Protein AF-A0A8T1A2W9-F1 (afdb_monomer)

Secondary structure (DSSP, 8-state):
-HHHHHHHHHTT---HHHHHHHHTTTTTSPPPPPBP-S-SS-----B-HHHHHHHHHHHHHTTS--TTT--HHHHHHHHSGGGTSEEEEETTTEEEEPPPBSS--BS-TTT--BPPBHHHHHHHHHHTTEEEEEE-S-GGGS-THHHHHTT-EEEE----TTSPPPHHHHHHHHHHHHH-SSEEEEESSSSSHHHHHHHHHHHHHHH---HHHHHHHHHHHSTT-S-TTHHHHTTT--TT-GGG--------------SS---PPPP----------

Nearest PDB structures (foldseek):
  1ohe-assembly1_A  TM=9.587E-01  e=4.482E-26  Homo sapiens
  1ohd-assembly1_A  TM=9.619E-01  e=1.409E-25  Homo sapiens
  5xw5-assembly2_B  TM=8.808E-01  e=8.021E-22  Saccharomyces cerevisiae S288C
  6g84-assembly1_B  TM=8.812E-01  e=7.068E-21  Saccharomyces cerevisiae S288C
  2c46-assembly5_D  TM=8.116E-01  e=6.482E-09  Homo sapiens

Foldseek 3Di:
DLVQLLCCVQVVVDQLVVSVCVVCVNVVRDFDDFDFFPDPDDGPDGFGSSLLNVLSNLCVVLVQDHPVPDDPVVLVQCCDQQNFNWWDLRQFAEIFTAQAAADWAQPDPVVSRIHHHLLSVLVNVVVSWAAEEEEAEDCPRYPCVSNVVSNHHYYYDYDDPPDEDDLVSLVVLLVCSLPDLTYYYYYYHGRAAHNLLSVLLNCLQASVRQLSSSQSSSCVRRNNHHDDCSSVVRNPADCPGSSNDPDNSDPPNPNPDDPDDDDDPPPPPPPPPPDDD

Mean predicted aligned error: 7.67 Å

Organism: NCBI:txid29920

Radius of gyration: 20.13 Å; Cα contacts (8 Å, |Δi|>4): 445; chains: 1; bounding box: 50×69×58 Å

Structure (mmCIF, N/CA/C/O backbone):
data_AF-A0A8T1A2W9-F1
#
_entry.id   AF-A0A8T1A2W9-F1
#
loop_
_atom_site.group_PDB
_atom_site.id
_atom_site.type_symbol
_atom_site.label_atom_id
_atom_site.label_alt_id
_atom_site.label_comp_id
_atom_site.label_asym_id
_atom_site.label_entity_id
_atom_site.label_seq_id
_atom_site.pdbx_PDB_ins_code
_atom_site.Cartn_x
_atom_site.Cartn_y
_atom_site.Cartn_z
_atom_site.occupancy
_atom_site.B_iso_or_equiv
_atom_site.auth_seq_id
_atom_site.auth_comp_id
_atom_site.auth_asym_id
_atom_site.auth_atom_id
_atom_site.pdbx_PDB_model_num
ATOM 1 N N . MET A 1 1 ? -1.141 -6.500 22.588 1.00 88.44 1 MET A N 1
ATOM 2 C CA . MET A 1 1 ? -2.340 -5.626 22.561 1.00 88.44 1 MET A CA 1
ATOM 3 C C . MET A 1 1 ? -2.909 -5.459 21.153 1.00 88.44 1 MET A C 1
ATOM 5 O O . MET A 1 1 ? -4.078 -5.762 20.972 1.00 88.44 1 MET A O 1
ATOM 9 N N . ALA A 1 2 ? -2.116 -5.061 20.148 1.00 91.19 2 ALA A N 1
ATOM 10 C CA . ALA A 1 2 ? -2.621 -4.825 18.785 1.00 91.19 2 ALA A CA 1
ATOM 11 C C . ALA A 1 2 ? -3.302 -6.019 18.112 1.00 91.19 2 ALA A C 1
ATOM 13 O O . ALA A 1 2 ? -4.457 -5.907 17.715 1.00 91.19 2 ALA A O 1
ATOM 14 N N . LEU A 1 3 ? -2.630 -7.170 18.063 1.00 94.81 3 LEU A N 1
ATOM 15 C CA . LEU A 1 3 ? -3.201 -8.382 17.469 1.00 94.81 3 LEU A CA 1
ATOM 16 C C . LEU A 1 3 ? -4.502 -8.812 18.160 1.00 94.81 3 LEU A C 1
ATOM 18 O O . LEU A 1 3 ? -5.446 -9.201 17.486 1.00 94.81 3 LEU A O 1
ATOM 22 N N . LEU A 1 4 ? -4.583 -8.675 19.488 1.00 95.62 4 LEU A N 1
ATOM 23 C CA . LEU A 1 4 ? -5.796 -8.996 20.242 1.00 95.62 4 LEU A CA 1
ATOM 24 C C . LEU A 1 4 ? -6.949 -8.037 19.907 1.00 95.62 4 LEU A C 1
ATOM 26 O O . LEU A 1 4 ? -8.071 -8.490 19.709 1.00 95.62 4 LEU A O 1
ATOM 30 N N . ALA A 1 5 ? -6.686 -6.730 19.799 1.00 95.75 5 ALA A N 1
ATOM 31 C CA . ALA A 1 5 ? -7.712 -5.760 19.411 1.00 95.75 5 ALA A CA 1
ATOM 32 C C . ALA A 1 5 ? -8.231 -6.043 17.994 1.00 95.75 5 ALA A C 1
ATOM 34 O O . ALA A 1 5 ? -9.439 -6.088 17.778 1.00 95.75 5 ALA A O 1
ATOM 35 N N . ILE A 1 6 ? -7.323 -6.307 17.048 1.00 96.19 6 ILE A N 1
ATOM 36 C CA . ILE A 1 6 ? -7.679 -6.676 15.674 1.00 96.19 6 ILE A CA 1
ATOM 37 C C . ILE A 1 6 ? -8.477 -7.983 15.659 1.00 96.19 6 ILE A C 1
ATOM 39 O O . ILE A 1 6 ? -9.506 -8.053 14.997 1.00 96.19 6 ILE A O 1
ATOM 43 N N . PHE A 1 7 ? -8.073 -8.995 16.428 1.00 97.00 7 PHE A N 1
ATOM 44 C CA . PHE A 1 7 ? -8.813 -10.252 16.543 1.00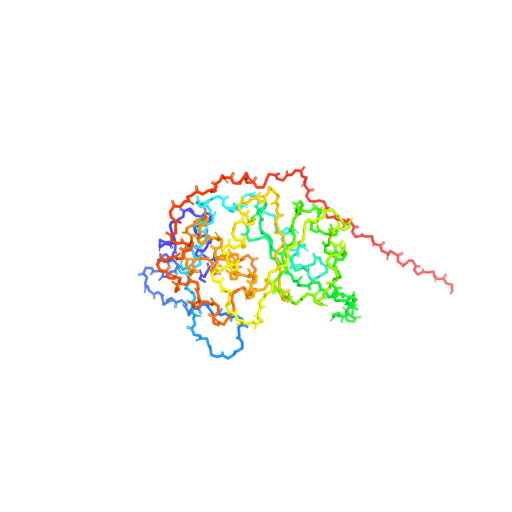 97.00 7 PHE A CA 1
ATOM 45 C C . PHE A 1 7 ? -10.249 -10.035 17.042 1.00 97.00 7 PHE A C 1
ATOM 47 O O . PHE A 1 7 ? -11.189 -10.583 16.469 1.00 97.00 7 PHE A O 1
ATOM 54 N N . LEU A 1 8 ? -10.447 -9.194 18.061 1.00 97.31 8 LEU A N 1
ATOM 55 C CA . LEU A 1 8 ? -11.781 -8.862 18.571 1.00 97.31 8 LEU A CA 1
ATOM 56 C C . LEU A 1 8 ? -12.648 -8.119 17.542 1.00 97.31 8 LEU A C 1
ATOM 58 O O . LEU A 1 8 ? -13.861 -8.315 17.522 1.00 97.31 8 LEU A O 1
ATOM 62 N N . VAL A 1 9 ? -12.045 -7.300 16.679 1.00 97.31 9 VAL A N 1
ATOM 63 C CA . VAL A 1 9 ? -12.748 -6.662 15.555 1.00 97.31 9 VAL A CA 1
ATOM 64 C C . VAL A 1 9 ? -13.116 -7.695 14.484 1.00 97.31 9 VAL A C 1
ATOM 66 O O . VAL A 1 9 ? -14.264 -7.758 14.058 1.00 97.31 9 VAL A O 1
ATOM 69 N N . VAL A 1 10 ? -12.157 -8.523 14.061 1.00 95.62 10 VAL A N 1
ATOM 70 C CA . VAL A 1 10 ? -12.306 -9.457 12.932 1.00 95.62 10 VAL A CA 1
ATOM 71 C C . VAL A 1 10 ? -13.202 -10.645 13.284 1.00 95.62 10 VAL A C 1
ATOM 73 O O . VAL A 1 10 ? -14.174 -10.918 12.584 1.00 95.62 10 VAL A O 1
ATOM 76 N N . ALA A 1 11 ? -12.859 -11.370 14.348 1.00 94.25 11 ALA A N 1
ATOM 77 C CA . ALA A 1 11 ? -13.539 -12.597 14.756 1.00 94.25 11 ALA A CA 1
ATOM 78 C C . ALA A 1 11 ? -14.660 -12.322 15.765 1.00 94.25 11 ALA A C 1
ATOM 80 O O . ALA A 1 11 ? -15.692 -12.986 15.739 1.00 94.25 11 ALA A O 1
ATOM 81 N N . GLY A 1 12 ? -14.465 -11.335 16.645 1.00 93.06 12 GLY A N 1
ATOM 82 C CA . GLY A 1 12 ? -15.457 -10.957 17.655 1.00 93.06 12 GLY A CA 1
ATOM 83 C C . GLY A 1 12 ? -16.559 -10.023 17.146 1.00 93.06 12 GLY A C 1
ATOM 84 O O . GLY A 1 12 ? -17.535 -9.815 17.862 1.00 93.06 12 GLY A O 1
ATOM 85 N N . GLY A 1 13 ? -16.410 -9.444 15.948 1.00 94.56 13 GLY A N 1
ATOM 86 C CA . GLY A 1 13 ? -17.384 -8.517 15.361 1.00 94.56 13 GLY A CA 1
ATOM 87 C C . GLY A 1 13 ? -17.587 -7.230 16.167 1.00 94.56 13 GLY A C 1
ATOM 88 O O . GLY A 1 13 ? -18.622 -6.578 16.034 1.00 94.56 13 GLY A O 1
ATOM 89 N N . LEU A 1 14 ? -16.640 -6.878 17.040 1.00 97.38 14 LEU A N 1
ATOM 90 C CA . LEU A 1 14 ? -16.747 -5.688 17.877 1.00 97.38 14 LEU A CA 1
ATOM 91 C C . LEU A 1 14 ? -16.409 -4.423 17.088 1.00 97.38 14 LEU A C 1
ATOM 93 O O . LEU A 1 14 ? -15.594 -4.440 16.163 1.00 97.38 14 LEU A O 1
ATOM 97 N N . THR A 1 15 ? -16.969 -3.294 17.527 1.00 97.75 15 THR A N 1
ATOM 98 C CA . THR A 1 15 ? -16.505 -1.987 17.058 1.00 97.75 15 THR A CA 1
ATOM 99 C C . THR A 1 15 ? -15.057 -1.744 17.509 1.00 97.75 15 THR A C 1
ATOM 101 O O . THR A 1 15 ? -14.652 -2.242 18.569 1.00 97.75 15 THR A O 1
ATOM 104 N N . PRO A 1 16 ? -14.260 -0.974 16.743 1.00 97.75 16 PRO A N 1
ATOM 105 C CA . PRO A 1 16 ? -12.870 -0.672 17.087 1.00 97.75 16 PRO A CA 1
ATOM 106 C C . PRO A 1 16 ? -12.702 -0.112 18.500 1.00 97.75 16 PRO A C 1
ATOM 108 O O . PRO A 1 16 ? -11.836 -0.563 19.245 1.00 97.75 16 PRO A O 1
ATOM 111 N N . GLU A 1 17 ? -13.557 0.832 18.889 1.00 97.00 17 GLU A N 1
ATOM 112 C CA . GLU A 1 17 ? -13.523 1.485 20.196 1.00 97.00 17 GLU A CA 1
ATOM 113 C C . GLU A 1 17 ? -13.739 0.470 21.319 1.00 97.00 17 GLU A C 1
ATOM 115 O O . GLU A 1 17 ? -12.961 0.422 22.269 1.00 97.00 17 GLU A O 1
ATOM 120 N N . LEU A 1 18 ? -14.744 -0.401 21.186 1.00 96.94 18 LEU A N 1
ATOM 121 C CA . LEU A 1 18 ? -15.043 -1.416 22.193 1.00 96.94 18 LEU A CA 1
ATOM 122 C C . LEU A 1 18 ? -13.935 -2.473 22.285 1.00 96.94 18 LEU A C 1
ATOM 124 O O . LEU A 1 18 ? -13.568 -2.886 23.386 1.00 96.94 18 LEU A O 1
ATOM 128 N N . ALA A 1 19 ? -13.385 -2.902 21.147 1.00 97.12 19 ALA A N 1
ATOM 129 C CA . ALA A 1 19 ? -12.268 -3.841 21.113 1.00 97.12 19 ALA A CA 1
ATOM 130 C C . ALA A 1 19 ? -11.037 -3.274 21.836 1.00 97.12 19 ALA A C 1
ATOM 132 O O . ALA A 1 19 ? -10.436 -3.964 22.661 1.00 97.12 19 ALA A O 1
ATOM 133 N N . VAL A 1 20 ? -10.689 -2.010 21.578 1.00 96.06 20 VAL A N 1
ATOM 134 C CA . VAL A 1 20 ? -9.562 -1.338 22.236 1.00 96.06 20 VAL A CA 1
ATOM 135 C C . VAL A 1 20 ? -9.821 -1.148 23.728 1.00 96.06 20 VAL A C 1
ATOM 137 O O . VAL A 1 20 ? -8.955 -1.502 24.524 1.00 96.06 20 VAL A O 1
ATOM 140 N N . THR A 1 21 ? -11.007 -0.681 24.126 1.00 95.62 21 THR A N 1
ATOM 141 C CA . THR A 1 21 ? -11.374 -0.520 25.544 1.00 95.62 21 THR A CA 1
ATOM 142 C C . THR A 1 21 ? -11.237 -1.831 26.320 1.00 95.62 21 THR A C 1
ATOM 144 O O . THR A 1 21 ? -10.633 -1.849 27.393 1.00 95.62 21 THR A O 1
ATOM 147 N N . ARG A 1 22 ? -11.687 -2.956 25.744 1.00 95.12 22 ARG A N 1
ATOM 148 C CA . ARG A 1 22 ? -11.525 -4.286 26.357 1.00 95.12 22 ARG A CA 1
ATOM 149 C C . ARG A 1 22 ? -10.063 -4.699 26.488 1.00 95.12 22 ARG A C 1
ATOM 151 O O . ARG A 1 22 ? -9.663 -5.208 27.531 1.00 95.12 22 ARG A O 1
ATOM 158 N N . VAL A 1 23 ? -9.251 -4.468 25.456 1.00 94.38 23 VAL A N 1
ATOM 159 C CA . VAL A 1 23 ? -7.810 -4.777 25.499 1.00 94.38 23 VAL A CA 1
ATOM 160 C C . VAL A 1 23 ? -7.081 -3.930 26.539 1.00 94.38 23 VAL A C 1
ATOM 162 O O . VAL A 1 23 ? -6.144 -4.418 27.166 1.00 94.38 23 VAL A O 1
ATOM 165 N N . LEU A 1 24 ? -7.522 -2.690 26.748 1.00 94.06 24 LEU A N 1
ATOM 166 C CA . LEU A 1 24 ? -6.981 -1.795 27.768 1.00 94.06 24 LEU A CA 1
ATOM 167 C C . LEU A 1 24 ? -7.608 -2.008 29.156 1.00 94.06 24 LEU A C 1
ATOM 169 O O . LEU A 1 24 ? -7.332 -1.231 30.070 1.00 94.06 24 LEU A O 1
ATOM 173 N N . ASN A 1 25 ? -8.411 -3.066 29.331 1.00 92.56 25 ASN A N 1
ATOM 174 C CA . ASN A 1 25 ? -9.068 -3.422 30.589 1.00 92.56 25 ASN A CA 1
ATOM 175 C C . ASN A 1 25 ? -9.831 -2.228 31.192 1.00 92.56 25 ASN A C 1
ATOM 177 O O . ASN A 1 25 ? -9.579 -1.828 32.330 1.00 92.56 25 ASN A O 1
ATOM 181 N N . ASP A 1 26 ? -10.688 -1.608 30.373 1.00 89.00 26 ASP A N 1
ATOM 182 C CA . ASP A 1 26 ? -11.488 -0.426 30.719 1.00 89.00 26 ASP A CA 1
ATOM 183 C C . ASP A 1 26 ? -10.639 0.751 31.243 1.00 89.00 26 ASP A C 1
ATOM 185 O O . ASP A 1 26 ? -11.026 1.473 32.159 1.00 89.00 26 ASP A O 1
ATOM 189 N N . GLY A 1 27 ? -9.444 0.930 30.668 1.00 84.31 27 GLY A N 1
ATOM 190 C CA . GLY A 1 27 ? -8.519 2.019 31.000 1.00 84.31 27 GLY A CA 1
ATOM 191 C C . GLY A 1 27 ? -7.553 1.718 32.148 1.00 84.31 27 GLY A C 1
ATOM 192 O O . GLY A 1 27 ? -6.752 2.578 32.506 1.00 84.31 27 GLY A O 1
ATOM 193 N N . LYS A 1 28 ? -7.575 0.502 32.712 1.00 90.56 28 LYS A N 1
ATOM 194 C CA . LYS A 1 28 ? -6.607 0.078 33.741 1.00 90.56 28 LYS A CA 1
ATOM 195 C C . LYS A 1 28 ? -5.205 -0.157 33.178 1.00 90.56 28 LYS A C 1
ATOM 197 O O . LYS A 1 28 ? -4.234 -0.103 33.926 1.00 90.56 28 LYS A O 1
ATOM 202 N N . LEU A 1 29 ? -5.094 -0.452 31.882 1.00 91.06 29 LEU A N 1
ATOM 203 C CA . LEU A 1 29 ? -3.819 -0.583 31.181 1.00 91.06 29 LEU A CA 1
ATOM 204 C C . LEU A 1 29 ? -3.555 0.666 30.341 1.00 91.06 29 LEU A C 1
ATOM 206 O O . LEU A 1 29 ? -4.442 1.162 29.647 1.00 91.06 29 LEU A O 1
ATOM 210 N N . LEU A 1 30 ? -2.309 1.138 30.364 1.00 87.50 30 LEU A N 1
ATOM 211 C CA . LEU A 1 30 ? -1.880 2.230 29.497 1.00 87.50 30 LEU A CA 1
ATOM 212 C C . LEU A 1 30 ? -1.876 1.774 28.029 1.00 87.50 30 LEU A C 1
ATOM 214 O O . LEU A 1 30 ? -1.469 0.641 27.742 1.00 87.50 30 LEU A O 1
ATOM 218 N N . PRO A 1 31 ? -2.299 2.637 27.086 1.00 85.31 31 PRO A N 1
ATOM 219 C CA . PRO A 1 31 ? -2.191 2.327 25.671 1.00 85.31 31 PRO A CA 1
ATOM 220 C C . PRO A 1 31 ? -0.719 2.133 25.280 1.00 85.31 31 PRO A C 1
ATOM 222 O O . PRO A 1 31 ? 0.158 2.819 25.814 1.00 85.31 31 PRO A O 1
ATOM 225 N N . PRO A 1 32 ? -0.423 1.211 24.345 1.00 88.62 32 PRO A N 1
ATOM 226 C CA . PRO A 1 32 ? 0.935 1.040 23.858 1.00 88.62 32 PRO A CA 1
ATOM 227 C C . PRO A 1 32 ? 1.407 2.317 23.158 1.00 88.62 32 PRO A C 1
ATOM 229 O O . PRO A 1 32 ? 0.601 3.089 22.631 1.00 88.62 32 PRO A O 1
ATOM 232 N N . PHE A 1 33 ? 2.725 2.502 23.107 1.00 88.75 33 PHE A N 1
ATOM 233 C CA . PHE A 1 33 ? 3.317 3.567 22.308 1.00 88.75 33 PHE A CA 1
ATOM 234 C C . PHE A 1 33 ? 2.881 3.443 20.838 1.00 88.75 33 PHE A C 1
ATOM 236 O O . PHE A 1 33 ? 2.674 2.336 20.333 1.00 88.75 33 PHE A O 1
ATOM 243 N N . GLY A 1 34 ? 2.718 4.582 20.162 1.00 91.88 34 GLY A N 1
ATOM 244 C CA . GLY A 1 34 ? 2.277 4.613 18.771 1.00 91.88 34 GLY A CA 1
ATOM 245 C C . GLY A 1 34 ? 3.264 3.921 17.827 1.00 91.88 34 GLY A C 1
ATOM 246 O O . GLY A 1 34 ? 4.471 3.878 18.071 1.00 91.88 34 GLY A O 1
ATOM 247 N N . PHE A 1 35 ? 2.759 3.386 16.719 1.00 96.44 35 PHE A N 1
ATOM 248 C CA . PHE A 1 35 ? 3.593 2.749 15.706 1.00 96.44 35 PHE A CA 1
ATOM 249 C C . PHE A 1 35 ? 4.253 3.815 14.828 1.00 96.44 35 PHE A C 1
ATOM 251 O O . PHE A 1 35 ? 3.569 4.647 14.223 1.00 96.44 35 PHE A O 1
ATOM 258 N N . ARG A 1 36 ? 5.587 3.768 14.757 1.00 96.38 36 ARG A N 1
ATOM 259 C CA . ARG A 1 36 ? 6.403 4.622 13.883 1.00 96.38 36 ARG A CA 1
ATOM 260 C C . ARG A 1 36 ? 6.451 4.096 12.448 1.00 96.38 36 ARG A C 1
ATOM 262 O O . ARG A 1 36 ? 6.008 2.984 12.164 1.00 96.38 36 ARG A O 1
ATOM 269 N N . ASP A 1 37 ? 7.002 4.898 11.549 1.00 96.56 37 ASP A N 1
ATOM 270 C CA . ASP A 1 37 ? 7.317 4.491 10.183 1.00 96.56 37 ASP A CA 1
ATOM 271 C C . ASP A 1 37 ? 8.723 3.873 10.054 1.00 96.56 37 ASP A C 1
ATOM 273 O O . ASP A 1 37 ? 9.470 3.772 11.032 1.00 96.56 37 ASP A O 1
ATOM 277 N N . ALA A 1 38 ? 9.075 3.468 8.829 1.00 95.88 38 ALA A N 1
ATOM 278 C CA . ALA A 1 38 ? 10.350 2.830 8.492 1.00 95.88 38 ALA A CA 1
ATOM 279 C C . ALA A 1 38 ? 11.490 3.820 8.164 1.00 95.88 38 ALA A C 1
ATOM 281 O O . ALA A 1 38 ? 12.554 3.392 7.722 1.00 95.88 38 ALA A O 1
ATOM 282 N N . SER A 1 39 ? 11.293 5.134 8.342 1.00 93.56 39 SER A N 1
ATOM 283 C CA . SER A 1 39 ? 12.354 6.119 8.110 1.00 93.56 39 SER A CA 1
ATOM 284 C C . SER A 1 39 ? 13.467 6.047 9.157 1.00 93.56 39 SER A C 1
ATOM 286 O O . SER A 1 39 ? 13.251 5.750 10.340 1.00 93.56 39 SER A O 1
ATOM 288 N N . CYS A 1 40 ? 14.677 6.385 8.710 1.00 89.56 40 CYS A N 1
ATOM 289 C CA . CYS A 1 40 ? 15.813 6.638 9.584 1.00 89.56 40 CYS A CA 1
ATOM 290 C C . CYS A 1 40 ? 15.641 7.985 10.302 1.00 89.56 40 CYS A C 1
ATOM 292 O O . CYS A 1 40 ? 15.270 8.983 9.685 1.00 89.56 40 CYS A O 1
ATOM 294 N N . GLY A 1 41 ? 15.979 8.033 11.592 1.00 90.69 41 GLY A N 1
ATOM 295 C CA . GLY A 1 41 ? 15.964 9.264 12.385 1.00 90.69 41 GLY A CA 1
ATOM 296 C C . GLY A 1 41 ? 14.725 9.434 13.268 1.00 90.69 41 GLY A C 1
ATOM 297 O O . GLY A 1 41 ? 14.150 8.456 13.764 1.00 90.69 41 GLY A O 1
ATOM 298 N N . VAL A 1 42 ? 14.371 10.697 13.527 1.00 91.88 42 VAL A N 1
ATOM 299 C CA . VAL A 1 42 ? 13.305 11.082 14.463 1.00 91.88 42 VAL A CA 1
ATOM 300 C C . VAL A 1 42 ? 11.937 10.802 13.853 1.00 91.88 42 VAL A C 1
ATOM 302 O O . VAL A 1 42 ? 11.608 11.291 12.776 1.00 91.88 42 VAL A O 1
ATOM 305 N N . CYS A 1 43 ? 11.116 10.051 14.584 1.00 94.12 43 CYS A N 1
ATOM 306 C CA . CYS A 1 43 ? 9.734 9.814 14.204 1.00 94.12 43 CYS A CA 1
ATOM 307 C C . CYS A 1 43 ? 8.877 11.042 14.532 1.00 94.12 43 CYS A C 1
ATOM 309 O O . CYS A 1 43 ? 8.798 11.452 15.689 1.00 94.12 43 CYS A O 1
ATOM 311 N N . THR A 1 44 ? 8.222 11.609 13.520 1.00 94.38 44 THR A N 1
ATOM 312 C CA . THR A 1 44 ? 7.372 12.808 13.651 1.00 94.38 44 THR A CA 1
ATOM 313 C C . THR A 1 44 ? 5.881 12.518 13.480 1.00 94.38 44 THR A C 1
ATOM 315 O O . THR A 1 44 ? 5.068 13.433 13.569 1.00 94.38 44 THR A O 1
ATOM 318 N N . PHE A 1 45 ? 5.505 11.263 13.227 1.00 95.44 45 PHE A N 1
ATOM 319 C CA . PHE A 1 45 ? 4.121 10.845 13.019 1.00 95.44 45 PHE A CA 1
ATOM 320 C C . PHE A 1 45 ? 3.906 9.441 13.581 1.00 95.44 45 PHE A C 1
ATOM 322 O O . PHE A 1 45 ? 4.702 8.542 13.322 1.00 95.44 45 PHE A O 1
ATOM 329 N N . PHE A 1 46 ? 2.816 9.238 14.316 1.00 96.00 46 PHE A N 1
ATOM 330 C CA . PHE A 1 46 ? 2.480 7.947 14.906 1.00 96.00 46 PHE A CA 1
ATOM 331 C C . PHE A 1 46 ? 1.052 7.560 14.545 1.00 96.00 46 PHE A C 1
ATOM 333 O O . PHE A 1 46 ? 0.156 8.400 14.577 1.00 96.00 46 PHE A O 1
ATOM 340 N N . ILE A 1 47 ? 0.839 6.275 14.260 1.00 96.62 47 ILE A N 1
ATOM 341 C CA . ILE A 1 47 ? -0.504 5.682 14.241 1.00 96.62 47 ILE A CA 1
ATOM 342 C C . ILE A 1 47 ? -0.733 4.918 15.543 1.00 96.62 47 ILE A C 1
ATOM 344 O O . ILE A 1 47 ? 0.186 4.318 16.105 1.00 96.62 47 ILE A O 1
ATOM 348 N N . THR A 1 48 ? -1.955 4.949 16.050 1.00 96.75 48 THR A N 1
ATOM 349 C CA . THR A 1 48 ? -2.315 4.333 17.327 1.00 96.75 48 THR A CA 1
ATOM 350 C C . THR A 1 48 ? -2.879 2.926 17.144 1.00 96.75 48 THR A C 1
ATOM 352 O O . THR A 1 48 ? -3.234 2.493 16.048 1.00 96.75 48 THR A O 1
ATOM 355 N N . LEU A 1 49 ? -3.032 2.214 18.262 1.00 96.19 49 LEU A N 1
ATOM 356 C CA . LEU A 1 49 ? -3.800 0.972 18.323 1.00 96.19 49 LEU A CA 1
ATOM 357 C C . LEU A 1 49 ? -5.223 1.134 17.753 1.00 96.19 49 LEU A C 1
ATOM 359 O O . LEU A 1 49 ? -5.713 0.246 17.053 1.00 96.19 49 LEU A O 1
ATOM 363 N N . LEU A 1 50 ? -5.873 2.264 18.046 1.00 97.06 50 LEU A N 1
ATOM 364 C CA . LEU A 1 50 ? -7.226 2.548 17.580 1.00 97.06 50 LEU A CA 1
ATOM 365 C C . LEU A 1 50 ? -7.266 2.785 16.068 1.00 97.06 50 LEU A C 1
ATOM 367 O O . LEU A 1 50 ? -8.178 2.286 15.416 1.00 97.06 50 LEU A O 1
ATOM 371 N N . ASP A 1 51 ? -6.264 3.463 15.500 1.00 97.75 51 ASP A N 1
ATOM 372 C CA . ASP A 1 51 ? -6.155 3.648 14.046 1.00 97.75 51 ASP A CA 1
ATOM 373 C C . ASP A 1 51 ? -6.041 2.300 13.322 1.00 97.75 51 ASP A C 1
ATOM 375 O O . ASP A 1 51 ? -6.744 2.067 12.340 1.00 97.75 51 ASP A O 1
ATOM 379 N N . CYS A 1 52 ? -5.233 1.370 13.845 1.00 98.06 52 CYS A N 1
ATOM 380 C CA . CYS A 1 52 ? -5.126 0.015 13.298 1.00 98.06 52 CYS A CA 1
ATOM 381 C C . CYS A 1 52 ? -6.456 -0.751 13.372 1.00 98.06 52 CYS A C 1
ATOM 383 O O . CYS A 1 52 ? -6.867 -1.377 12.394 1.00 98.06 52 CYS A O 1
ATOM 385 N N . ALA A 1 53 ? -7.155 -0.691 14.511 1.00 98.06 53 ALA A N 1
ATOM 386 C CA . ALA A 1 53 ? -8.451 -1.351 14.676 1.00 98.06 53 ALA A CA 1
ATOM 387 C C . ALA A 1 53 ? -9.519 -0.763 13.733 1.00 98.06 53 ALA A C 1
ATOM 389 O O . ALA A 1 53 ? -10.272 -1.510 13.102 1.00 98.06 53 ALA A O 1
ATOM 390 N N . ARG A 1 54 ? -9.553 0.568 13.587 1.00 98.12 54 ARG A N 1
ATOM 391 C CA . ARG A 1 54 ? -10.452 1.272 12.662 1.00 98.12 54 ARG A CA 1
ATOM 392 C C . ARG A 1 54 ? -10.155 0.943 11.208 1.00 98.12 54 ARG A C 1
ATOM 394 O O . ARG A 1 54 ? -11.094 0.668 10.469 1.00 98.12 54 ARG A O 1
ATOM 401 N N . ALA A 1 55 ? -8.884 0.883 10.820 1.00 98.19 55 ALA A N 1
ATOM 402 C CA . ALA A 1 55 ? -8.467 0.507 9.474 1.00 98.19 55 ALA A CA 1
ATOM 403 C C . ALA A 1 55 ? -8.981 -0.886 9.077 1.00 98.19 55 ALA A C 1
ATOM 405 O O . ALA A 1 55 ? -9.596 -1.039 8.022 1.00 98.19 55 ALA A O 1
ATOM 406 N N . VAL A 1 56 ? -8.804 -1.891 9.944 1.00 97.81 56 VAL A N 1
ATOM 407 C CA . VAL A 1 56 ? -9.293 -3.258 9.686 1.00 97.81 56 VAL A CA 1
ATOM 408 C C . VAL A 1 56 ? -10.819 -3.299 9.639 1.00 97.81 56 VAL A C 1
ATOM 410 O O . VAL A 1 56 ? -11.397 -3.860 8.709 1.00 97.81 56 VAL A O 1
ATOM 413 N N . HIS A 1 57 ? -11.491 -2.657 10.596 1.00 97.81 57 HIS A N 1
ATOM 414 C CA . HIS A 1 57 ? -12.950 -2.567 10.592 1.00 97.81 57 HIS A CA 1
ATOM 415 C C . HIS A 1 57 ? -13.474 -1.875 9.323 1.00 97.81 57 HIS A C 1
ATOM 417 O O . HIS A 1 57 ? -14.460 -2.313 8.725 1.00 97.81 57 HIS A O 1
ATOM 423 N N . LYS A 1 58 ? -12.801 -0.816 8.860 1.00 96.81 58 LYS A N 1
ATOM 424 C CA . LYS A 1 58 ? -13.133 -0.117 7.618 1.00 96.81 58 LYS A CA 1
ATOM 425 C C . LYS A 1 58 ? -12.923 -1.010 6.402 1.00 96.81 58 LYS A C 1
ATOM 427 O O . LYS A 1 58 ? -13.809 -1.055 5.554 1.00 96.81 58 LYS A O 1
ATOM 432 N N . ALA A 1 59 ? -11.835 -1.773 6.335 1.00 96.69 59 ALA A N 1
ATOM 433 C CA . ALA A 1 59 ? -11.586 -2.715 5.244 1.00 96.69 59 ALA A CA 1
ATOM 434 C C . ALA A 1 59 ? -12.660 -3.815 5.153 1.00 96.69 59 ALA A C 1
ATOM 436 O O . ALA A 1 59 ? -13.113 -4.136 4.054 1.00 96.69 59 ALA A O 1
ATOM 437 N N . ILE A 1 60 ? -13.129 -4.328 6.296 1.00 95.56 60 ILE A N 1
ATOM 438 C CA . ILE A 1 60 ? -14.225 -5.310 6.357 1.00 95.56 60 ILE A CA 1
ATOM 439 C C . ILE A 1 60 ? -15.552 -4.672 5.928 1.00 95.56 60 ILE A C 1
ATOM 441 O O . ILE A 1 60 ? -16.222 -5.160 5.021 1.00 95.56 60 ILE A O 1
ATOM 445 N N . THR A 1 61 ? -15.930 -3.548 6.544 1.00 95.00 61 THR A N 1
ATOM 446 C CA . THR A 1 61 ? -17.226 -2.888 6.286 1.00 95.00 61 THR A CA 1
ATOM 447 C C . THR A 1 61 ? -17.343 -2.315 4.873 1.00 95.00 61 THR A C 1
ATOM 449 O O . THR A 1 61 ? -18.438 -2.278 4.316 1.00 95.00 61 THR A O 1
ATOM 452 N N . SER A 1 62 ? -16.226 -1.923 4.257 1.00 92.56 62 SER A N 1
ATOM 453 C CA . SER A 1 62 ? -16.162 -1.510 2.847 1.00 92.56 62 SER A CA 1
ATOM 454 C C . SER A 1 62 ? -16.005 -2.677 1.863 1.00 92.56 62 SER A C 1
ATOM 456 O O . SER A 1 62 ? -15.961 -2.448 0.656 1.00 92.56 62 SER A O 1
ATOM 458 N N . SER A 1 63 ? -15.968 -3.924 2.355 1.00 91.62 63 SER A N 1
ATOM 459 C CA . SER A 1 63 ? -15.800 -5.146 1.552 1.00 91.62 63 SER A CA 1
ATOM 460 C C . SER A 1 63 ? -14.496 -5.203 0.739 1.00 91.62 63 SER A C 1
ATOM 462 O O . SER A 1 63 ? -14.435 -5.897 -0.273 1.00 91.62 63 SER A O 1
ATOM 464 N N . ILE A 1 64 ? -13.448 -4.497 1.180 1.00 92.06 64 ILE A N 1
ATOM 465 C CA . ILE A 1 64 ? -12.095 -4.608 0.611 1.00 92.06 64 ILE A CA 1
ATOM 466 C C . ILE A 1 64 ? -11.467 -5.946 1.009 1.00 92.06 64 ILE A C 1
ATOM 468 O O . ILE A 1 64 ? -10.759 -6.561 0.215 1.00 92.06 64 ILE A O 1
ATOM 472 N N . TRP A 1 65 ? -11.713 -6.395 2.242 1.00 94.19 65 TRP A N 1
ATOM 473 C CA . TRP A 1 65 ? -11.075 -7.579 2.806 1.00 94.19 65 TRP A CA 1
ATOM 474 C C . TRP A 1 65 ? -12.047 -8.430 3.625 1.00 94.19 65 TRP A C 1
ATOM 476 O O . TRP A 1 65 ? -12.947 -7.917 4.288 1.00 94.19 65 TRP A O 1
ATOM 486 N N . SER A 1 66 ? -11.834 -9.744 3.594 1.00 91.56 66 SER A N 1
ATOM 487 C CA . SER A 1 66 ? -12.567 -10.737 4.376 1.00 91.56 66 SER A CA 1
ATOM 488 C C . SER A 1 66 ? -11.611 -11.849 4.794 1.00 91.56 66 SER A C 1
ATOM 490 O O . SER A 1 66 ? -10.889 -12.405 3.961 1.00 91.56 66 SER A O 1
ATOM 492 N N . TYR A 1 67 ? -11.641 -12.203 6.081 1.00 90.62 67 TYR A N 1
ATOM 493 C CA . TYR A 1 67 ? -10.813 -13.285 6.613 1.00 90.62 67 TYR A CA 1
ATOM 494 C C . TYR A 1 67 ? -11.213 -14.657 6.057 1.00 90.62 67 TYR A C 1
ATOM 496 O O . TYR A 1 67 ? -10.376 -15.548 5.987 1.00 90.62 67 TYR A O 1
ATOM 504 N N . GLN A 1 68 ? -12.468 -14.838 5.630 1.00 91.12 68 GLN A N 1
ATOM 505 C CA . GLN A 1 68 ? -12.945 -16.100 5.055 1.00 91.12 68 GLN A CA 1
ATOM 506 C C . GLN A 1 68 ? -12.357 -16.373 3.668 1.00 91.12 68 GLN A C 1
ATOM 508 O O . GLN A 1 68 ? -12.218 -17.527 3.272 1.00 91.12 68 GLN A O 1
ATOM 513 N N . THR A 1 69 ? -12.038 -15.318 2.916 1.00 90.00 69 THR A N 1
ATOM 514 C CA . THR A 1 69 ? -11.464 -15.426 1.568 1.00 90.00 69 THR A CA 1
ATOM 515 C C . THR A 1 69 ? -9.946 -15.267 1.542 1.00 90.00 69 THR A C 1
ATOM 517 O O . THR A 1 69 ? -9.339 -15.454 0.490 1.00 90.00 69 THR A O 1
ATOM 520 N N . PHE A 1 70 ? -9.335 -14.894 2.667 1.00 93.00 70 PHE A N 1
ATOM 521 C CA . PHE A 1 70 ? -7.898 -14.667 2.769 1.00 93.00 70 PHE A CA 1
ATOM 522 C C . PHE A 1 70 ? -7.124 -15.993 2.697 1.00 93.00 70 PHE A C 1
ATOM 524 O O . PHE A 1 70 ? -7.457 -16.945 3.400 1.00 93.00 70 PHE A O 1
ATOM 531 N N . SER A 1 71 ? -6.094 -16.061 1.849 1.00 93.94 71 SER A N 1
ATOM 532 C CA . SER A 1 71 ? -5.201 -17.222 1.733 1.00 93.94 71 SER A CA 1
ATOM 533 C C . SER A 1 71 ? -3.834 -16.843 2.275 1.00 93.94 71 SER A C 1
ATOM 535 O O . SER A 1 71 ? -3.146 -16.005 1.695 1.00 93.94 71 SER A O 1
ATOM 537 N N . VAL A 1 72 ? -3.455 -17.475 3.384 1.00 95.25 72 VAL A N 1
ATOM 538 C CA . VAL A 1 72 ? -2.131 -17.296 3.993 1.00 95.25 72 VAL A CA 1
ATOM 539 C C . VAL A 1 72 ? -1.049 -17.785 3.032 1.00 95.25 72 VAL A C 1
ATOM 541 O O . VAL A 1 72 ? -0.035 -17.129 2.863 1.00 95.25 72 VAL A O 1
ATOM 544 N N . GLU A 1 73 ? -1.312 -18.874 2.308 1.00 95.31 73 GLU A N 1
ATOM 545 C CA . GLU A 1 73 ? -0.359 -19.459 1.365 1.00 95.31 73 GLU A CA 1
ATOM 546 C C . GLU A 1 73 ? -0.070 -18.539 0.174 1.00 95.31 73 GLU A C 1
ATOM 548 O O . GLU A 1 73 ? 1.067 -18.463 -0.279 1.00 95.31 73 GLU A O 1
ATOM 553 N N . GLU A 1 74 ? -1.089 -17.849 -0.352 1.00 93.62 74 GLU A N 1
ATOM 554 C CA . GLU A 1 74 ? -0.899 -16.859 -1.419 1.00 93.62 74 GLU A CA 1
ATOM 555 C C . GLU A 1 74 ? -0.142 -15.636 -0.900 1.00 93.62 74 GLU A C 1
ATOM 557 O O . GLU A 1 74 ? 0.752 -15.148 -1.587 1.00 93.62 74 GLU A O 1
ATOM 562 N N . TYR A 1 75 ? -0.479 -15.168 0.308 1.00 95.62 75 TYR A N 1
ATOM 563 C CA . TYR A 1 75 ? 0.216 -14.055 0.946 1.00 95.62 75 TYR A CA 1
ATOM 564 C C . TYR A 1 75 ? 1.704 -14.375 1.135 1.00 95.62 75 TYR A C 1
ATOM 566 O O . TYR A 1 75 ? 2.533 -13.665 0.580 1.00 95.62 75 TYR A O 1
ATOM 574 N N . ASP A 1 76 ? 2.039 -15.477 1.812 1.00 95.25 76 ASP A N 1
ATOM 575 C CA . ASP A 1 76 ? 3.428 -15.871 2.084 1.00 95.25 76 ASP A CA 1
ATOM 576 C C . ASP A 1 76 ? 4.206 -16.156 0.793 1.00 95.25 76 ASP A C 1
ATOM 578 O O . ASP A 1 76 ? 5.397 -15.858 0.690 1.00 95.25 76 ASP A O 1
ATOM 582 N N . HIS A 1 77 ? 3.539 -16.731 -0.217 1.00 93.69 77 HIS A N 1
ATOM 583 C CA . HIS A 1 77 ? 4.169 -16.965 -1.507 1.00 93.69 77 HIS A CA 1
ATOM 584 C C . HIS A 1 77 ? 4.550 -15.649 -2.178 1.00 93.69 77 HIS A C 1
ATOM 586 O O . HIS A 1 77 ? 5.703 -15.509 -2.562 1.00 93.69 77 HIS A O 1
ATOM 592 N N . LEU A 1 78 ? 3.614 -14.708 -2.319 1.00 94.44 78 LEU A N 1
ATOM 593 C CA . LEU A 1 78 ? 3.842 -13.443 -3.023 1.00 94.44 78 LEU A CA 1
ATOM 594 C C . LEU A 1 78 ? 4.745 -12.473 -2.244 1.00 94.44 78 LEU A C 1
ATOM 596 O O . LEU A 1 78 ? 5.482 -11.715 -2.870 1.00 94.44 78 LEU A O 1
ATOM 600 N N . ASP A 1 79 ? 4.717 -12.515 -0.910 1.00 94.00 79 ASP A N 1
ATOM 601 C CA . ASP A 1 79 ? 5.534 -11.671 -0.025 1.00 94.00 79 ASP A CA 1
ATOM 602 C C . ASP A 1 79 ? 7.033 -12.000 -0.114 1.00 94.00 79 ASP A C 1
ATOM 604 O O . ASP A 1 79 ? 7.884 -11.155 0.160 1.00 94.00 79 ASP A O 1
ATOM 608 N N . SER A 1 80 ? 7.393 -13.213 -0.544 1.00 90.88 80 SER A N 1
ATOM 609 C CA . SER A 1 80 ? 8.798 -13.598 -0.647 1.00 90.88 80 SER A CA 1
ATOM 610 C C . SER A 1 80 ? 9.539 -12.801 -1.731 1.00 90.88 80 SER A C 1
ATOM 612 O O . SER A 1 80 ? 9.019 -12.523 -2.817 1.00 90.88 80 SER A O 1
ATOM 614 N N . LEU A 1 81 ? 10.811 -12.486 -1.468 1.00 86.81 81 LEU A N 1
ATOM 615 C CA . LEU A 1 81 ? 11.674 -11.760 -2.411 1.00 86.81 81 LEU A CA 1
ATOM 616 C C . LEU A 1 81 ? 11.806 -12.482 -3.761 1.00 86.81 81 LEU A C 1
ATOM 618 O O . LEU A 1 81 ? 11.839 -11.841 -4.811 1.00 86.81 81 LEU A O 1
ATOM 622 N N . GLU A 1 82 ? 11.848 -13.815 -3.739 1.00 86.25 82 GLU A N 1
ATOM 623 C CA . GLU A 1 82 ? 11.968 -14.653 -4.939 1.00 86.25 82 GLU A CA 1
ATOM 624 C C . GLU A 1 82 ? 10.720 -14.597 -5.825 1.00 86.25 82 GLU A C 1
ATOM 626 O O . GLU A 1 82 ? 10.817 -14.739 -7.045 1.00 86.25 82 GLU A O 1
ATOM 631 N N . ASN A 1 83 ? 9.559 -14.347 -5.218 1.00 88.19 83 ASN A N 1
ATOM 632 C CA . ASN A 1 83 ? 8.268 -14.252 -5.897 1.00 88.19 83 ASN A CA 1
ATOM 633 C C . ASN A 1 83 ? 7.800 -12.798 -6.062 1.00 88.19 83 ASN A C 1
ATOM 635 O O . ASN A 1 83 ? 6.663 -12.544 -6.463 1.00 88.19 83 ASN A O 1
ATOM 639 N N . GLY A 1 84 ? 8.703 -11.846 -5.824 1.00 87.44 84 GLY A N 1
ATOM 640 C CA . GLY A 1 84 ? 8.548 -10.454 -6.216 1.00 87.44 84 GLY A CA 1
ATOM 641 C C . GLY A 1 84 ? 8.167 -9.490 -5.107 1.00 87.44 84 GLY A C 1
ATOM 642 O O . GLY A 1 84 ? 7.961 -8.317 -5.421 1.00 87.44 84 GLY A O 1
ATOM 643 N N . ASP A 1 85 ? 8.100 -9.929 -3.847 1.00 95.12 85 ASP A N 1
ATOM 644 C CA . ASP A 1 85 ? 7.829 -9.030 -2.721 1.00 95.12 85 ASP A CA 1
ATOM 645 C C . ASP A 1 85 ? 6.567 -8.184 -2.996 1.00 95.12 85 ASP A C 1
ATOM 647 O O . ASP A 1 85 ? 6.593 -6.953 -3.110 1.00 95.12 85 ASP A O 1
ATOM 651 N N . ILE A 1 86 ? 5.471 -8.906 -3.251 1.00 96.56 86 ILE A N 1
ATOM 652 C CA . ILE A 1 86 ? 4.178 -8.411 -3.720 1.00 96.56 86 ILE A CA 1
ATOM 653 C C . ILE A 1 86 ? 3.151 -8.566 -2.600 1.00 96.56 86 ILE A C 1
ATOM 655 O O . ILE A 1 86 ? 2.923 -9.665 -2.101 1.00 96.56 86 ILE A O 1
ATOM 659 N N . ASN A 1 87 ? 2.398 -7.503 -2.308 1.00 97.88 87 ASN A N 1
ATOM 660 C CA . ASN A 1 87 ? 1.219 -7.602 -1.447 1.00 97.88 87 ASN A CA 1
ATOM 661 C C . ASN A 1 87 ? -0.002 -6.931 -2.079 1.00 97.88 87 ASN A C 1
ATOM 663 O O . ASN A 1 87 ? 0.066 -5.836 -2.652 1.00 97.88 87 ASN A O 1
ATOM 667 N N . TRP A 1 88 ? -1.160 -7.566 -1.904 1.00 97.69 88 TRP A N 1
ATOM 668 C CA . TRP A 1 88 ? -2.453 -6.951 -2.183 1.00 97.69 88 TRP A CA 1
ATOM 669 C C . TRP A 1 88 ? -2.771 -5.895 -1.128 1.00 97.69 88 TRP A C 1
ATOM 671 O O . TRP A 1 88 ? -2.877 -6.209 0.052 1.00 97.69 88 TRP A O 1
ATOM 681 N N . ILE A 1 89 ? -2.995 -4.654 -1.564 1.00 98.06 89 ILE A N 1
ATOM 682 C CA . ILE A 1 89 ? -3.528 -3.594 -0.692 1.00 98.06 89 ILE A CA 1
ATOM 683 C C . ILE A 1 89 ? -5.046 -3.479 -0.862 1.00 98.06 89 ILE A C 1
ATOM 685 O O . ILE A 1 89 ? -5.781 -3.249 0.097 1.00 98.06 89 ILE A O 1
ATOM 689 N N . VAL A 1 90 ? -5.524 -3.667 -2.096 1.00 96.62 90 VAL A N 1
ATOM 690 C CA . VAL A 1 90 ? -6.947 -3.813 -2.422 1.00 96.62 90 VAL A CA 1
ATOM 691 C C . VAL A 1 90 ? -7.081 -5.075 -3.277 1.00 96.62 90 VAL A C 1
ATOM 693 O O . VAL A 1 90 ? -6.776 -5.011 -4.473 1.00 96.62 90 VAL A O 1
ATOM 696 N N . PRO A 1 91 ? -7.473 -6.225 -2.697 1.00 93.88 91 PRO A N 1
ATOM 697 C CA . PRO A 1 91 ? -7.583 -7.497 -3.409 1.00 93.88 91 PRO A CA 1
ATOM 698 C C . PRO A 1 91 ? -8.369 -7.388 -4.721 1.00 93.88 91 PRO A C 1
ATOM 700 O O . PRO A 1 91 ? -9.465 -6.832 -4.766 1.00 93.88 91 PRO A O 1
ATOM 703 N N . GLY A 1 92 ? -7.786 -7.888 -5.813 1.00 91.69 92 GLY A N 1
ATOM 704 C CA . GLY A 1 92 ? -8.350 -7.797 -7.164 1.00 91.69 92 GLY A CA 1
ATOM 705 C C . GLY A 1 92 ? -8.235 -6.423 -7.834 1.00 91.69 92 GLY A C 1
ATOM 706 O O . GLY A 1 92 ? -8.658 -6.286 -8.981 1.00 91.69 92 GLY A O 1
ATOM 707 N N . LYS A 1 93 ? -7.661 -5.409 -7.166 1.00 95.44 93 LYS A N 1
ATOM 708 C CA . LYS A 1 93 ? -7.557 -4.049 -7.712 1.00 95.44 93 LYS A CA 1
ATOM 709 C C . LYS A 1 93 ? -6.166 -3.420 -7.663 1.00 95.44 93 LYS A C 1
ATOM 711 O O . LYS A 1 93 ? -5.736 -2.871 -8.676 1.00 95.44 93 LYS A O 1
ATOM 716 N N . LEU A 1 94 ? -5.481 -3.463 -6.523 1.00 98.12 94 LEU A N 1
ATOM 717 C CA . LEU A 1 94 ? -4.184 -2.812 -6.316 1.00 98.12 94 LEU A CA 1
ATOM 718 C C . LEU A 1 94 ? -3.219 -3.741 -5.586 1.00 98.12 94 LEU A C 1
ATOM 720 O O . LEU A 1 94 ? -3.480 -4.120 -4.439 1.00 98.12 94 LEU A O 1
ATOM 724 N N . ILE A 1 95 ? -2.084 -4.017 -6.228 1.00 98.12 95 ILE A N 1
ATOM 725 C CA . ILE A 1 95 ? -0.904 -4.597 -5.585 1.00 98.12 95 ILE A CA 1
ATOM 726 C C . ILE A 1 95 ? 0.215 -3.563 -5.490 1.00 98.12 95 ILE A C 1
ATOM 728 O O . ILE A 1 95 ? 0.407 -2.746 -6.397 1.00 98.12 95 ILE A O 1
ATOM 732 N N . ALA A 1 96 ? 0.953 -3.623 -4.388 1.00 98.44 96 ALA A N 1
ATOM 733 C CA . ALA A 1 96 ? 2.217 -2.929 -4.199 1.00 98.44 96 ALA A CA 1
ATOM 734 C C . ALA A 1 96 ? 3.348 -3.952 -4.301 1.00 98.44 96 ALA A C 1
ATOM 736 O O . ALA A 1 96 ? 3.210 -5.056 -3.776 1.00 98.44 96 ALA A O 1
ATOM 737 N N . PHE A 1 97 ? 4.437 -3.596 -4.978 1.00 97.56 97 PHE A N 1
ATOM 738 C CA . PHE A 1 97 ? 5.579 -4.495 -5.129 1.00 97.56 97 PHE A CA 1
ATOM 739 C C . PHE A 1 97 ? 6.907 -3.749 -5.246 1.00 97.56 97 PHE A C 1
ATOM 741 O O . PHE A 1 97 ? 6.932 -2.541 -5.527 1.00 97.56 97 PHE A O 1
ATOM 748 N N . SER A 1 98 ? 8.006 -4.470 -5.028 1.00 94.50 98 SER A N 1
ATOM 749 C CA . SER A 1 98 ? 9.359 -3.940 -5.191 1.00 94.50 98 SER A CA 1
ATOM 750 C C . SER A 1 98 ? 9.720 -3.672 -6.654 1.00 94.50 98 SER A C 1
ATOM 752 O O . SER A 1 98 ? 9.338 -4.381 -7.578 1.00 94.50 98 SER A O 1
ATOM 754 N N . GLY A 1 99 ? 10.479 -2.606 -6.887 1.00 93.62 99 GLY A N 1
ATOM 755 C CA . GLY A 1 99 ? 10.877 -2.179 -8.221 1.00 93.62 99 GLY A CA 1
ATOM 756 C C . GLY A 1 99 ? 11.784 -3.207 -8.912 1.00 93.62 99 GLY A C 1
ATOM 757 O O . GLY A 1 99 ? 12.766 -3.649 -8.308 1.00 93.62 99 GLY A O 1
ATOM 758 N N . PRO A 1 100 ? 11.517 -3.556 -10.186 1.00 94.31 100 PRO A N 1
ATOM 759 C CA . PRO A 1 100 ? 12.417 -4.388 -10.971 1.00 94.31 100 PRO A CA 1
ATOM 760 C C . PRO A 1 100 ? 13.810 -3.773 -11.087 1.00 94.31 100 PRO A C 1
ATOM 762 O O . PRO A 1 100 ? 13.944 -2.562 -11.279 1.00 94.31 100 PRO A O 1
ATOM 765 N N . GLN A 1 101 ? 14.832 -4.625 -11.037 1.00 88.88 101 GLN A N 1
ATOM 766 C CA . GLN A 1 101 ? 16.216 -4.216 -11.259 1.00 88.88 101 GLN A CA 1
ATOM 767 C C . GLN A 1 101 ? 16.584 -4.311 -12.742 1.00 88.88 101 GLN A C 1
ATOM 769 O O . GLN A 1 101 ? 16.001 -5.090 -13.505 1.00 88.88 101 GLN A O 1
ATOM 774 N N . ARG A 1 102 ? 17.577 -3.518 -13.154 1.0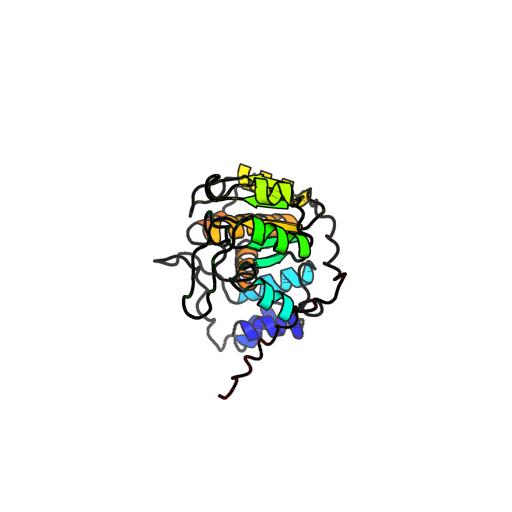0 87.12 102 ARG A N 1
ATOM 775 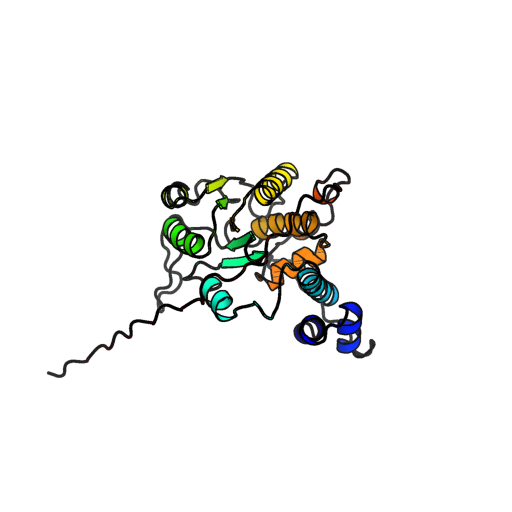C CA . ARG A 1 102 ? 18.123 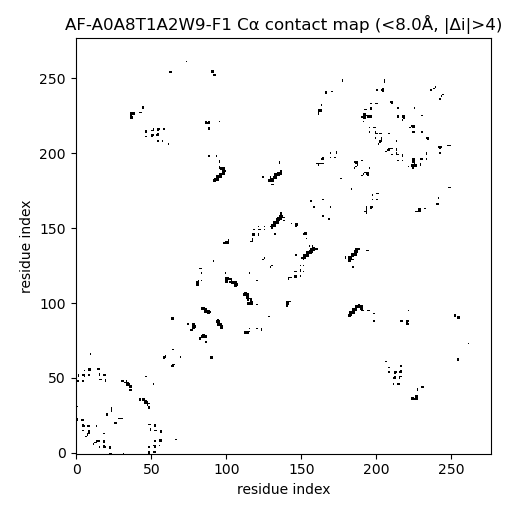-3.569 -14.517 1.00 87.12 102 ARG A CA 1
ATOM 776 C C . ARG A 1 102 ? 18.890 -4.865 -14.773 1.00 87.12 102 ARG A C 1
ATOM 778 O O . ARG A 1 102 ? 18.836 -5.403 -15.876 1.00 87.12 102 ARG A O 1
ATOM 785 N N . GLU A 1 103 ? 19.578 -5.352 -13.747 1.00 87.56 103 GLU A N 1
ATOM 786 C CA . GLU A 1 103 ? 20.396 -6.558 -13.773 1.00 87.56 103 GLU A CA 1
ATOM 787 C C . GLU A 1 103 ? 20.073 -7.435 -12.565 1.00 87.56 103 GLU A C 1
ATOM 789 O O . GLU A 1 103 ? 19.572 -6.962 -11.541 1.00 87.56 103 GLU A O 1
ATOM 794 N N . ARG A 1 104 ? 20.323 -8.737 -12.714 1.00 89.94 104 ARG A N 1
ATOM 795 C CA . ARG A 1 104 ? 20.044 -9.719 -11.672 1.00 89.94 104 ARG A CA 1
ATOM 796 C C . ARG A 1 104 ? 21.190 -9.693 -10.665 1.00 89.94 104 ARG A C 1
ATOM 798 O O . ARG A 1 104 ? 22.329 -9.971 -11.023 1.00 89.94 104 ARG A O 1
ATOM 805 N N . ILE A 1 105 ? 20.870 -9.358 -9.423 1.00 87.31 105 ILE A N 1
ATOM 806 C CA . ILE A 1 105 ? 21.816 -9.245 -8.313 1.00 87.31 105 ILE A CA 1
ATOM 807 C C . ILE A 1 105 ? 21.538 -10.396 -7.354 1.00 87.31 105 ILE A C 1
ATOM 809 O O . ILE A 1 105 ? 20.381 -10.645 -7.021 1.00 87.31 105 ILE A O 1
ATOM 813 N N . VAL A 1 106 ? 22.583 -11.100 -6.924 1.00 87.38 106 VAL A N 1
ATOM 814 C CA . VAL A 1 106 ? 22.477 -12.142 -5.894 1.00 87.38 106 VAL A CA 1
ATOM 815 C C . VAL A 1 106 ? 22.290 -11.464 -4.541 1.00 87.38 106 VAL A C 1
ATOM 817 O O . VAL A 1 106 ? 23.114 -10.645 -4.141 1.00 87.38 106 VAL A O 1
ATOM 820 N N . LEU A 1 107 ? 21.179 -11.771 -3.876 1.00 83.12 107 LEU A N 1
ATOM 821 C CA . LEU A 1 107 ? 20.822 -11.241 -2.560 1.00 83.12 107 LEU A CA 1
ATOM 822 C C . LEU A 1 107 ? 21.397 -12.104 -1.440 1.00 83.12 107 LEU A C 1
ATOM 824 O O . LEU A 1 107 ? 21.805 -11.578 -0.410 1.00 83.12 107 LEU A O 1
ATOM 828 N N . ASP A 1 108 ? 21.445 -13.414 -1.665 1.00 81.31 108 ASP A N 1
ATOM 829 C CA . ASP A 1 108 ? 22.008 -14.377 -0.734 1.00 81.31 108 ASP A CA 1
ATOM 830 C C . ASP A 1 108 ? 22.802 -15.439 -1.501 1.00 81.31 108 ASP A C 1
ATOM 832 O O . ASP A 1 108 ? 22.309 -16.068 -2.440 1.00 81.31 108 ASP A O 1
ATOM 836 N N . ALA A 1 109 ? 24.063 -15.602 -1.107 1.00 81.00 109 ALA A N 1
ATOM 837 C CA . ALA A 1 109 ? 24.984 -16.536 -1.733 1.00 81.00 109 ALA A CA 1
ATOM 838 C C . ALA A 1 109 ? 24.662 -17.998 -1.386 1.00 81.00 109 ALA A C 1
ATOM 840 O O . ALA A 1 109 ? 25.009 -18.882 -2.166 1.00 81.00 109 ALA A O 1
ATOM 841 N N . GLU A 1 110 ? 24.008 -18.256 -0.248 1.00 83.38 110 GLU A N 1
ATOM 842 C CA . GLU A 1 110 ? 23.701 -19.614 0.209 1.00 83.38 110 GLU A CA 1
ATOM 843 C C . GLU A 1 110 ? 22.433 -20.167 -0.452 1.00 83.38 110 GLU A C 1
ATOM 845 O O . GLU A 1 110 ? 22.455 -21.270 -0.998 1.00 83.38 110 GLU A O 1
ATOM 850 N N . SER A 1 111 ? 21.341 -19.396 -0.463 1.00 79.75 111 SER A N 1
ATOM 851 C CA . SER A 1 111 ? 20.102 -19.784 -1.159 1.00 79.75 111 SER A CA 1
ATOM 852 C C . SER A 1 111 ? 20.162 -19.589 -2.677 1.00 79.75 111 SER A C 1
ATOM 854 O O . SER A 1 111 ? 19.399 -20.216 -3.412 1.00 79.75 111 SER A O 1
ATOM 856 N N . GLY A 1 112 ? 21.050 -18.717 -3.168 1.00 81.56 112 GLY A N 1
ATOM 857 C CA . GLY A 1 112 ? 21.065 -18.289 -4.567 1.00 81.56 112 GLY A CA 1
ATOM 858 C C . GLY A 1 112 ? 19.912 -17.343 -4.924 1.00 81.56 112 GLY A C 1
ATOM 859 O O . GLY A 1 112 ? 19.664 -17.102 -6.112 1.00 81.56 112 GLY A O 1
ATOM 860 N N . ALA A 1 113 ? 19.208 -16.800 -3.924 1.00 81.00 113 ALA A N 1
ATOM 861 C CA . ALA A 1 113 ? 18.140 -15.834 -4.124 1.00 81.00 113 ALA A CA 1
ATOM 862 C C . ALA A 1 113 ? 18.667 -14.600 -4.865 1.00 81.00 113 ALA A C 1
ATOM 864 O O . ALA A 1 113 ? 19.754 -14.083 -4.593 1.00 81.00 113 ALA A O 1
ATOM 865 N N . THR A 1 114 ? 17.890 -14.109 -5.827 1.00 87.81 114 THR A N 1
ATOM 866 C CA . THR A 1 114 ? 18.296 -12.999 -6.695 1.00 87.81 114 THR A CA 1
ATOM 867 C C . THR A 1 114 ? 17.179 -11.985 -6.863 1.00 87.81 114 THR A C 1
ATOM 869 O O . THR A 1 114 ? 16.000 -12.314 -6.753 1.00 87.81 114 THR A O 1
ATOM 872 N N . THR A 1 115 ? 17.548 -10.746 -7.183 1.00 88.81 115 THR A N 1
ATOM 873 C CA . THR A 1 115 ? 16.585 -9.722 -7.586 1.00 88.81 115 THR A CA 1
ATOM 874 C C . THR A 1 115 ? 15.867 -10.116 -8.875 1.00 88.81 115 THR A C 1
ATOM 876 O O . THR A 1 115 ? 16.410 -10.806 -9.745 1.00 88.81 115 THR A O 1
ATOM 879 N N . LEU A 1 116 ? 14.632 -9.641 -9.021 1.00 92.19 116 LEU A N 1
ATOM 880 C CA . LEU A 1 116 ? 13.824 -9.900 -10.205 1.00 92.19 116 LEU A CA 1
ATOM 881 C C . LEU A 1 116 ? 13.965 -8.794 -11.253 1.00 92.19 116 LEU A C 1
ATOM 883 O O . LEU A 1 116 ? 14.015 -7.596 -10.951 1.00 92.19 116 LEU A O 1
ATOM 887 N N . LEU A 1 117 ? 13.983 -9.220 -12.514 1.00 94.81 117 LEU A N 1
ATOM 888 C CA . LEU A 1 117 ? 13.952 -8.341 -13.675 1.00 94.81 117 LEU A CA 1
ATOM 889 C C . LEU A 1 117 ? 12.503 -8.030 -14.059 1.00 94.81 117 LEU A C 1
ATOM 891 O O . LEU A 1 117 ? 11.568 -8.749 -13.707 1.00 94.81 117 LEU A O 1
ATOM 895 N N . ALA A 1 118 ? 12.308 -6.998 -14.881 1.00 95.50 118 ALA A N 1
ATOM 896 C CA . ALA A 1 118 ? 10.974 -6.603 -15.343 1.00 95.50 118 ALA A CA 1
ATOM 897 C C . ALA A 1 118 ? 10.212 -7.743 -16.049 1.00 95.50 118 ALA A C 1
ATOM 899 O O . ALA A 1 118 ? 8.999 -7.856 -15.903 1.00 95.50 118 ALA A O 1
ATOM 900 N N . LYS A 1 119 ? 10.917 -8.621 -16.777 1.00 95.31 119 LYS A N 1
ATOM 901 C CA . LYS A 1 119 ? 10.316 -9.796 -17.434 1.00 95.31 119 LYS A CA 1
ATOM 902 C C . LYS A 1 119 ? 9.811 -10.850 -16.441 1.00 95.31 119 LYS A C 1
ATOM 904 O O . LYS A 1 119 ? 8.813 -11.504 -16.721 1.00 95.31 119 LYS A O 1
ATOM 909 N N . ASP A 1 120 ? 10.490 -10.995 -15.303 1.00 94.69 120 ASP A N 1
ATOM 910 C CA . ASP A 1 120 ? 10.147 -11.984 -14.282 1.00 94.69 120 ASP A CA 1
ATOM 911 C C . ASP A 1 120 ? 8.873 -11.521 -13.566 1.00 94.69 120 ASP A C 1
ATOM 913 O O . ASP A 1 120 ? 7.889 -12.255 -13.496 1.00 94.69 120 ASP A O 1
ATOM 917 N N . TYR A 1 121 ? 8.833 -10.236 -13.190 1.00 95.81 121 TYR A N 1
ATOM 918 C CA . TYR A 1 121 ? 7.619 -9.589 -12.693 1.00 95.81 121 TYR A CA 1
ATOM 919 C C . TYR A 1 121 ? 6.459 -9.672 -13.677 1.00 95.81 121 TYR A C 1
ATOM 921 O O . TYR A 1 121 ? 5.345 -9.973 -13.268 1.00 95.81 121 TYR A O 1
ATOM 929 N N . ALA A 1 122 ? 6.696 -9.415 -14.967 1.00 95.69 122 ALA A N 1
ATOM 930 C CA . ALA A 1 122 ? 5.644 -9.451 -15.977 1.00 95.69 122 ALA A CA 1
ATOM 931 C C . ALA A 1 122 ? 4.956 -10.824 -16.059 1.00 95.69 122 ALA A C 1
ATOM 933 O O . ALA A 1 122 ? 3.742 -10.880 -16.244 1.00 95.69 122 ALA A O 1
ATOM 934 N N . ALA A 1 123 ? 5.710 -11.917 -15.892 1.00 93.38 123 ALA A N 1
ATOM 935 C CA . ALA A 1 123 ? 5.144 -13.259 -15.814 1.00 93.38 123 ALA A CA 1
ATOM 936 C C . ALA A 1 123 ? 4.315 -13.445 -14.531 1.00 93.38 123 ALA A C 1
ATOM 938 O O . ALA A 1 123 ? 3.142 -13.805 -14.621 1.00 93.38 123 ALA A O 1
ATOM 939 N N . LEU A 1 124 ? 4.890 -13.115 -13.369 1.00 92.50 124 LEU A N 1
ATOM 940 C CA . LEU A 1 124 ? 4.248 -13.271 -12.058 1.00 92.50 124 LEU A CA 1
ATOM 941 C C . LEU A 1 124 ? 2.929 -12.493 -11.951 1.00 92.50 124 LEU A C 1
ATOM 943 O O . LEU A 1 124 ? 1.891 -13.052 -11.605 1.00 92.50 124 LEU A O 1
ATOM 947 N N . ILE A 1 125 ? 2.941 -11.200 -12.286 1.00 93.88 125 ILE A N 1
ATOM 948 C CA . ILE A 1 125 ? 1.767 -10.341 -12.081 1.00 93.88 125 ILE A CA 1
ATOM 949 C C . ILE A 1 125 ? 0.642 -10.643 -13.077 1.00 93.88 125 ILE A C 1
ATOM 951 O O . ILE A 1 125 ? -0.538 -10.464 -12.766 1.00 93.88 125 ILE A O 1
ATOM 955 N N . ARG A 1 126 ? 0.982 -11.147 -14.269 1.00 91.69 126 ARG A N 1
ATOM 956 C CA . ARG A 1 126 ? -0.013 -11.597 -15.247 1.00 91.69 126 ARG A CA 1
ATOM 957 C C . ARG A 1 126 ? -0.799 -12.797 -14.720 1.00 91.69 126 ARG A C 1
ATOM 959 O O . ARG A 1 126 ? -2.014 -12.847 -14.906 1.00 91.69 126 ARG A O 1
ATOM 966 N N . ASP A 1 127 ? -0.133 -13.720 -14.031 1.00 89.62 127 ASP A N 1
ATOM 967 C CA . ASP A 1 127 ? -0.768 -14.929 -13.496 1.00 89.62 127 ASP A CA 1
ATOM 968 C C . ASP A 1 127 ? -1.783 -14.614 -12.377 1.00 89.62 127 ASP A C 1
ATOM 970 O O . ASP A 1 127 ? -2.734 -15.370 -12.169 1.00 89.62 127 ASP A O 1
ATOM 974 N N . ILE A 1 128 ? -1.664 -13.444 -11.738 1.00 90.06 128 ILE A N 1
ATOM 975 C CA . ILE A 1 128 ? -2.615 -12.922 -10.740 1.00 90.06 128 ILE A CA 1
ATOM 976 C C . ILE A 1 128 ? -3.584 -11.861 -11.306 1.00 90.06 128 ILE A C 1
ATOM 978 O O . ILE A 1 128 ? -4.190 -11.095 -10.558 1.00 90.06 128 ILE A O 1
ATOM 982 N N . ASN A 1 129 ? -3.797 -11.852 -12.628 1.00 90.06 129 ASN A N 1
ATOM 983 C CA . ASN A 1 129 ? -4.754 -10.997 -13.354 1.00 90.06 129 ASN A CA 1
ATOM 984 C C . ASN A 1 129 ? -4.483 -9.482 -13.280 1.00 90.06 129 ASN A C 1
ATOM 986 O O . ASN A 1 129 ? -5.413 -8.671 -13.380 1.00 90.06 129 ASN A O 1
ATOM 990 N N . VAL A 1 130 ? -3.221 -9.077 -13.138 1.00 95.75 130 VAL A N 1
ATOM 991 C CA . VAL A 1 130 ? -2.841 -7.679 -13.372 1.00 95.75 130 VAL A CA 1
ATOM 992 C C . VAL A 1 130 ? -2.912 -7.372 -14.863 1.00 95.75 130 VAL A C 1
ATOM 994 O O . VAL A 1 130 ? -2.468 -8.162 -15.691 1.00 95.75 130 VAL A O 1
ATOM 997 N N . THR A 1 131 ? -3.450 -6.202 -15.205 1.00 96.94 131 THR A N 1
ATOM 998 C CA . THR A 1 131 ? -3.542 -5.706 -16.589 1.00 96.94 131 THR A CA 1
ATOM 999 C C . THR A 1 131 ? -2.686 -4.469 -16.834 1.00 96.94 131 THR A C 1
ATOM 1001 O O . THR A 1 131 ? -2.364 -4.165 -17.984 1.00 96.94 131 THR A O 1
ATOM 1004 N N . CYS A 1 132 ? -2.295 -3.752 -15.776 1.00 98.00 132 CYS A N 1
ATOM 1005 C CA . CYS A 1 132 ? -1.536 -2.512 -15.886 1.00 98.00 132 CYS A CA 1
ATOM 1006 C C . CYS A 1 132 ? -0.484 -2.368 -14.779 1.00 98.00 132 CYS A C 1
ATOM 1008 O O . CYS A 1 132 ? -0.746 -2.644 -13.612 1.00 98.00 132 CYS A O 1
ATOM 1010 N N . VAL A 1 133 ? 0.693 -1.864 -15.142 1.00 98.38 133 VAL A N 1
ATOM 1011 C CA . VAL A 1 133 ? 1.794 -1.530 -14.234 1.00 98.38 133 VAL A CA 1
ATOM 1012 C C . VAL A 1 133 ? 1.960 -0.016 -14.161 1.00 98.38 133 VAL A C 1
ATOM 1014 O O . VAL A 1 133 ? 1.946 0.659 -15.190 1.00 98.38 133 VAL A O 1
ATOM 1017 N N . ILE A 1 134 ? 2.124 0.521 -12.955 1.00 98.50 134 ILE A N 1
ATOM 1018 C CA . ILE A 1 134 ? 2.391 1.935 -12.690 1.00 98.50 134 ILE A CA 1
ATOM 1019 C C . ILE A 1 134 ? 3.764 2.063 -12.037 1.00 98.50 134 ILE A C 1
ATOM 1021 O O . ILE A 1 134 ? 4.024 1.460 -10.993 1.00 98.50 134 ILE A O 1
ATOM 1025 N N . ARG A 1 135 ? 4.620 2.883 -12.649 1.00 98.31 135 ARG A N 1
ATOM 1026 C CA . ARG A 1 135 ? 5.977 3.168 -12.187 1.00 98.31 135 ARG A CA 1
ATOM 1027 C C . ARG A 1 135 ? 6.098 4.602 -11.674 1.00 98.31 135 ARG A C 1
ATOM 1029 O O . ARG A 1 135 ? 5.849 5.551 -12.420 1.00 98.31 135 ARG A O 1
ATOM 1036 N N . PHE A 1 136 ? 6.547 4.748 -10.427 1.00 98.06 136 PHE A N 1
ATOM 1037 C CA . PHE A 1 136 ? 6.834 6.044 -9.795 1.00 98.06 136 PHE A CA 1
ATOM 1038 C C . PHE A 1 136 ? 8.322 6.391 -9.683 1.00 98.06 136 PHE A C 1
ATOM 1040 O O . PHE A 1 136 ? 8.652 7.525 -9.340 1.00 98.06 136 PHE A O 1
ATOM 1047 N N . ASN A 1 137 ? 9.219 5.434 -9.924 1.00 94.88 137 ASN A N 1
ATOM 1048 C CA . ASN A 1 137 ? 10.656 5.693 -9.955 1.00 94.88 137 ASN A CA 1
ATOM 1049 C C . ASN A 1 137 ? 11.147 6.057 -11.360 1.00 94.88 137 ASN A C 1
ATOM 1051 O O . ASN A 1 137 ? 10.362 6.285 -12.280 1.00 94.88 137 ASN A O 1
ATOM 1055 N N . GLU A 1 138 ? 12.459 6.180 -11.501 1.00 93.88 138 GLU A N 1
ATOM 1056 C CA . GLU A 1 138 ? 13.113 6.711 -12.6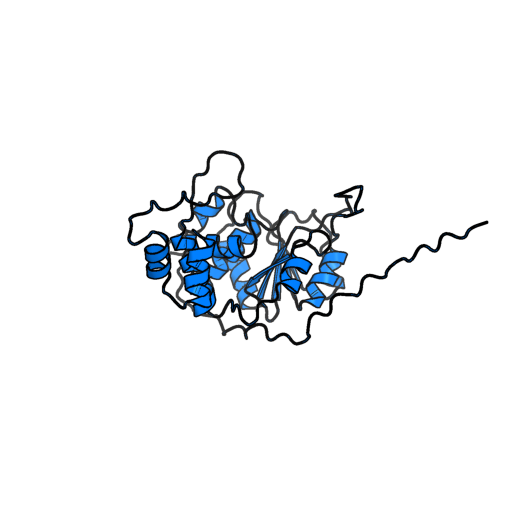83 1.00 93.88 138 GLU A CA 1
ATOM 1057 C C . GLU A 1 138 ? 12.889 5.809 -13.908 1.00 93.88 138 GLU A C 1
ATOM 1059 O O . GLU A 1 138 ? 12.907 4.577 -13.830 1.00 93.88 138 GLU A O 1
ATOM 1064 N N . PHE A 1 139 ? 12.743 6.423 -15.088 1.00 91.56 139 PHE A N 1
ATOM 1065 C CA . PHE A 1 139 ? 12.531 5.690 -16.343 1.00 91.56 139 PHE A CA 1
ATOM 1066 C C . PHE A 1 139 ? 13.661 4.708 -16.679 1.00 91.56 139 PHE A C 1
ATOM 1068 O O . PHE A 1 139 ? 13.444 3.735 -17.401 1.00 91.56 139 PHE A O 1
ATOM 1075 N N . THR A 1 140 ? 14.858 4.981 -16.163 1.00 91.62 140 THR A N 1
ATOM 1076 C CA . THR A 1 140 ? 16.086 4.215 -16.378 1.00 91.62 140 THR A CA 1
ATOM 1077 C C . THR A 1 140 ? 16.198 2.977 -15.490 1.00 91.62 140 THR A C 1
ATOM 1079 O O . THR A 1 140 ? 17.103 2.176 -15.718 1.00 91.62 140 THR A O 1
ATOM 1082 N N . ALA A 1 141 ? 15.291 2.780 -14.522 1.00 90.56 141 ALA A N 1
ATOM 1083 C CA . ALA A 1 141 ? 15.326 1.629 -13.616 1.00 90.56 141 ALA A CA 1
ATOM 1084 C C . ALA A 1 141 ? 15.220 0.284 -14.362 1.00 90.56 141 ALA A C 1
ATOM 1086 O O . ALA A 1 141 ? 15.885 -0.682 -14.002 1.00 90.56 141 ALA A O 1
ATOM 1087 N N . TYR A 1 142 ? 14.411 0.232 -15.428 1.00 94.50 142 TYR A N 1
ATOM 1088 C CA . TYR A 1 142 ? 14.286 -0.913 -16.337 1.00 94.50 142 TYR A CA 1
ATOM 1089 C C . TYR A 1 142 ? 13.577 -0.512 -17.643 1.00 94.50 142 TYR A C 1
ATOM 1091 O O . TYR A 1 142 ? 12.912 0.527 -17.715 1.00 94.50 142 TYR A O 1
ATOM 1099 N N . ASP A 1 143 ? 13.659 -1.367 -18.670 1.00 95.00 143 ASP A N 1
ATOM 1100 C CA . ASP A 1 143 ? 12.910 -1.188 -19.920 1.00 95.00 143 ASP A CA 1
ATOM 1101 C C . ASP A 1 143 ? 11.456 -1.678 -19.788 1.00 95.00 143 ASP A C 1
ATOM 1103 O O . ASP A 1 143 ? 11.179 -2.875 -19.648 1.00 95.00 143 ASP A O 1
ATOM 1107 N N . ARG A 1 144 ? 10.502 -0.744 -19.879 1.00 95.88 144 ARG A N 1
ATOM 1108 C CA . ARG A 1 144 ? 9.058 -1.026 -19.817 1.00 95.88 144 ARG A CA 1
ATOM 1109 C C . ARG A 1 144 ? 8.552 -1.947 -20.925 1.00 95.88 144 ARG A C 1
ATOM 1111 O O . ARG A 1 144 ? 7.481 -2.536 -20.770 1.00 95.88 144 ARG A O 1
ATOM 1118 N N . LYS A 1 145 ? 9.305 -2.117 -22.019 1.00 96.25 145 LYS A N 1
ATOM 1119 C CA . LYS A 1 145 ? 8.961 -3.060 -23.093 1.00 96.25 145 LYS A CA 1
ATOM 1120 C C . LYS A 1 145 ? 8.775 -4.486 -22.581 1.00 96.25 145 LYS A C 1
ATOM 1122 O O . LYS A 1 145 ? 7.955 -5.200 -23.141 1.00 96.25 145 LYS A O 1
ATOM 1127 N N . ALA A 1 146 ? 9.460 -4.887 -21.507 1.00 95.88 146 ALA A N 1
ATOM 1128 C CA . ALA A 1 146 ? 9.267 -6.205 -20.901 1.00 95.88 146 ALA A CA 1
ATOM 1129 C C . ALA A 1 146 ? 7.803 -6.454 -20.488 1.00 95.88 146 ALA A C 1
ATOM 1131 O O . ALA A 1 146 ? 7.254 -7.512 -20.783 1.00 95.88 146 ALA A O 1
ATOM 1132 N N . PHE A 1 147 ? 7.146 -5.457 -19.887 1.00 97.56 147 PHE A N 1
ATOM 1133 C CA . PHE A 1 147 ? 5.731 -5.539 -19.519 1.00 97.56 147 PHE A CA 1
ATOM 1134 C C . PHE A 1 147 ? 4.815 -5.440 -20.744 1.00 97.56 147 PHE A C 1
ATOM 1136 O O . PHE A 1 147 ? 3.871 -6.216 -20.873 1.00 97.56 147 PHE A O 1
ATOM 1143 N N . ILE A 1 148 ? 5.125 -4.539 -21.681 1.00 97.44 148 ILE A N 1
ATOM 1144 C CA . ILE A 1 148 ? 4.320 -4.345 -22.900 1.00 97.44 148 ILE A CA 1
ATOM 1145 C C . ILE A 1 148 ? 4.298 -5.618 -23.755 1.00 97.44 148 ILE A C 1
ATOM 1147 O O . ILE A 1 148 ? 3.231 -6.048 -24.183 1.00 97.44 148 ILE A O 1
ATOM 1151 N N . HIS A 1 149 ? 5.451 -6.260 -23.965 1.00 96.88 149 HIS A N 1
ATOM 1152 C CA . HIS A 1 149 ? 5.542 -7.521 -24.708 1.00 96.88 149 HIS A CA 1
ATOM 1153 C C . HIS A 1 149 ? 4.821 -8.678 -24.003 1.00 96.88 149 HIS A C 1
ATOM 1155 O O . HIS A 1 149 ? 4.376 -9.610 -24.666 1.00 96.88 149 HIS A O 1
ATOM 1161 N N . ALA A 1 150 ? 4.661 -8.612 -22.678 1.00 95.94 150 ALA A N 1
ATOM 1162 C CA . ALA A 1 150 ? 3.858 -9.565 -21.915 1.00 95.94 150 ALA A CA 1
ATOM 1163 C C . ALA A 1 150 ? 2.341 -9.282 -21.979 1.00 95.94 150 ALA A C 1
ATOM 1165 O O . ALA A 1 150 ? 1.565 -10.007 -21.358 1.00 95.94 150 ALA A O 1
ATOM 1166 N N . GLY A 1 151 ? 1.913 -8.254 -22.722 1.00 95.94 151 GLY A N 1
ATOM 1167 C CA . GLY A 1 151 ? 0.509 -7.864 -22.873 1.00 95.94 151 GLY A CA 1
ATOM 1168 C C . GLY A 1 151 ? -0.012 -6.944 -21.766 1.00 95.94 151 GLY A C 1
ATOM 1169 O O . GLY A 1 151 ? -1.221 -6.755 -21.653 1.00 95.94 151 GLY A O 1
ATOM 1170 N N . LEU A 1 152 ? 0.873 -6.370 -20.947 1.00 97.25 152 LEU A N 1
ATOM 1171 C CA . LEU A 1 152 ? 0.503 -5.489 -19.842 1.00 97.25 152 LEU A CA 1
ATOM 1172 C C . LEU A 1 152 ? 0.601 -4.023 -20.267 1.00 97.25 152 LEU A C 1
ATOM 1174 O O . LEU A 1 152 ? 1.597 -3.582 -20.850 1.00 97.25 152 LEU A O 1
ATOM 1178 N N . ARG A 1 153 ? -0.411 -3.226 -19.911 1.00 97.81 153 ARG A N 1
ATOM 1179 C CA . ARG A 1 153 ? -0.295 -1.765 -19.958 1.00 97.81 153 ARG A CA 1
ATOM 1180 C C . ARG A 1 153 ? 0.788 -1.324 -18.982 1.00 97.81 153 ARG A C 1
ATOM 1182 O O . ARG A 1 153 ? 0.969 -1.908 -17.919 1.00 97.81 153 ARG A O 1
ATOM 1189 N N . HIS A 1 154 ? 1.502 -0.265 -19.329 1.00 98.06 154 HIS A N 1
ATOM 1190 C CA . HIS A 1 154 ? 2.558 0.278 -18.481 1.00 98.06 154 HIS A CA 1
ATOM 1191 C C . HIS A 1 154 ? 2.461 1.799 -18.476 1.00 98.06 154 HIS A C 1
ATOM 1193 O O . HIS A 1 154 ? 2.344 2.395 -19.547 1.00 98.06 154 HIS A O 1
ATOM 1199 N N . ILE A 1 155 ? 2.452 2.433 -17.308 1.00 98.12 155 ILE A N 1
ATOM 1200 C CA . ILE A 1 155 ? 2.269 3.878 -17.164 1.00 98.12 155 ILE A CA 1
ATOM 1201 C C . ILE A 1 155 ? 3.347 4.438 -16.246 1.00 98.12 155 ILE A C 1
ATOM 1203 O O . ILE A 1 155 ? 3.482 4.029 -15.096 1.00 98.12 155 ILE A O 1
ATOM 1207 N N . ASP A 1 156 ? 4.051 5.443 -16.747 1.00 97.88 156 ASP A N 1
ATOM 1208 C CA . ASP A 1 156 ? 5.050 6.177 -15.987 1.00 97.88 156 ASP A CA 1
ATOM 1209 C C . ASP A 1 156 ? 4.453 7.448 -15.361 1.00 97.88 156 ASP A C 1
ATOM 1211 O O . ASP A 1 156 ? 3.748 8.229 -16.019 1.00 97.88 156 ASP A O 1
ATOM 1215 N N . MET A 1 157 ? 4.737 7.649 -14.074 1.00 97.06 157 MET A N 1
ATOM 1216 C CA . MET A 1 157 ? 4.379 8.842 -13.298 1.00 97.06 157 MET A CA 1
ATOM 1217 C C . MET A 1 157 ? 5.509 9.211 -12.315 1.00 97.06 157 MET A C 1
ATOM 1219 O O . MET A 1 157 ? 5.268 9.265 -11.113 1.00 97.06 157 MET A O 1
ATOM 1223 N N . PRO A 1 158 ? 6.756 9.404 -12.774 1.00 96.50 158 PRO A N 1
ATOM 1224 C CA . PRO A 1 158 ? 7.893 9.539 -11.873 1.00 96.50 158 PRO A CA 1
ATOM 1225 C C . PRO A 1 158 ? 7.827 10.804 -11.017 1.00 96.50 158 PRO A C 1
ATOM 1227 O O . PRO A 1 158 ? 7.439 11.872 -11.492 1.00 96.50 158 PRO A O 1
ATOM 1230 N N . PHE A 1 159 ? 8.279 10.682 -9.773 1.00 96.19 159 PHE A N 1
ATOM 1231 C CA . PHE A 1 159 ? 8.584 11.806 -8.890 1.00 96.19 159 PHE A CA 1
ATOM 1232 C C . PHE A 1 159 ? 9.711 11.435 -7.920 1.00 96.19 159 PHE A C 1
ATOM 1234 O O . PHE A 1 159 ? 10.038 10.253 -7.764 1.00 96.19 159 PHE A O 1
ATOM 1241 N N . LEU A 1 160 ? 10.331 12.452 -7.315 1.00 96.06 160 LEU A N 1
ATOM 1242 C CA . LEU A 1 160 ? 11.565 12.323 -6.538 1.00 96.06 160 LEU A CA 1
ATOM 1243 C C . LEU A 1 160 ? 11.419 11.327 -5.373 1.00 96.06 160 LEU A C 1
ATOM 1245 O O . LEU A 1 160 ? 10.388 11.262 -4.702 1.00 96.06 160 LEU A O 1
ATOM 1249 N N . ASP A 1 161 ? 12.461 10.530 -5.126 1.00 94.00 161 ASP A N 1
ATOM 1250 C CA . ASP A 1 161 ? 12.444 9.581 -4.016 1.00 94.00 161 ASP A CA 1
ATOM 1251 C C . ASP A 1 161 ? 12.401 10.290 -2.657 1.00 94.00 161 ASP A C 1
ATOM 1253 O O . ASP A 1 161 ? 13.007 11.342 -2.463 1.00 94.00 161 ASP A O 1
ATOM 1257 N N . GLY A 1 162 ? 11.628 9.736 -1.722 1.00 90.50 162 GLY A N 1
ATOM 1258 C CA . GLY A 1 162 ? 11.371 10.356 -0.417 1.00 90.50 162 GLY A CA 1
ATOM 1259 C C . GLY A 1 162 ? 10.520 11.637 -0.443 1.00 90.50 162 GLY A C 1
ATOM 1260 O O . GLY A 1 162 ? 10.140 12.115 0.625 1.00 90.50 162 GLY A O 1
ATOM 1261 N N . SER A 1 163 ? 10.171 12.178 -1.617 1.00 93.69 163 SER A N 1
ATOM 1262 C CA . SER A 1 163 ? 9.290 13.345 -1.725 1.00 93.69 163 SER A CA 1
ATOM 1263 C C . SER A 1 163 ? 7.810 12.960 -1.664 1.00 93.69 163 SER A C 1
ATOM 1265 O O . SER A 1 163 ? 7.437 11.781 -1.693 1.00 93.69 163 SER A O 1
ATOM 1267 N N . ASN A 1 164 ? 6.954 13.979 -1.601 1.00 93.81 164 ASN A N 1
ATOM 1268 C CA . ASN A 1 164 ? 5.507 13.828 -1.717 1.00 93.81 164 ASN A CA 1
ATOM 1269 C C . ASN A 1 164 ? 5.086 13.884 -3.196 1.00 93.81 164 ASN A C 1
ATOM 1271 O O . ASN A 1 164 ? 5.719 14.613 -3.968 1.00 93.81 164 ASN A O 1
ATOM 1275 N N . PRO A 1 165 ? 4.048 13.134 -3.607 1.00 93.50 165 PRO A N 1
ATOM 1276 C CA . PRO A 1 165 ? 3.447 13.305 -4.925 1.00 93.50 165 PRO A CA 1
ATOM 1277 C C . PRO A 1 165 ? 2.728 14.659 -5.005 1.00 93.50 165 PRO A C 1
ATOM 1279 O O . PRO A 1 165 ? 2.183 15.127 -4.007 1.00 93.50 165 PRO A O 1
ATOM 1282 N N . SER A 1 166 ? 2.704 15.274 -6.189 1.00 92.69 166 SER A N 1
ATOM 1283 C CA . SER A 1 166 ? 1.865 16.452 -6.425 1.00 92.69 166 SER A CA 1
ATOM 1284 C C . SER A 1 166 ? 0.392 16.058 -6.567 1.00 92.69 166 SER A C 1
ATOM 1286 O O . SER A 1 166 ? 0.076 14.900 -6.877 1.00 92.69 166 SER A O 1
ATOM 1288 N N . ASP A 1 167 ? -0.506 17.030 -6.402 1.00 89.94 167 ASP A N 1
ATOM 1289 C CA . ASP A 1 167 ? -1.942 16.824 -6.603 1.00 89.94 167 ASP A CA 1
ATOM 1290 C C . ASP A 1 167 ? -2.229 16.273 -8.004 1.00 89.94 167 ASP A C 1
ATOM 1292 O O . ASP A 1 167 ? -3.017 15.344 -8.141 1.00 89.94 167 ASP A O 1
ATOM 1296 N N . GLU A 1 168 ? -1.527 16.740 -9.044 1.00 91.56 168 GLU A N 1
ATOM 1297 C CA . GLU A 1 168 ? -1.701 16.259 -10.420 1.00 91.56 168 GLU A CA 1
ATOM 1298 C C . GLU A 1 168 ? -1.323 14.781 -10.584 1.00 91.56 168 GLU A C 1
ATOM 1300 O O . GLU A 1 168 ? -1.983 14.051 -11.335 1.00 91.56 168 GLU A O 1
ATOM 1305 N N . ILE A 1 169 ? -0.269 14.328 -9.893 1.00 94.62 169 ILE A N 1
ATOM 1306 C CA . ILE A 1 169 ? 0.157 12.923 -9.907 1.00 94.62 169 ILE A CA 1
ATOM 1307 C C . ILE A 1 169 ? -0.895 12.057 -9.218 1.00 94.62 169 ILE A C 1
ATOM 1309 O O . ILE A 1 169 ? -1.296 11.038 -9.787 1.00 94.62 169 ILE A O 1
ATOM 1313 N N . LEU A 1 170 ? -1.372 12.460 -8.036 1.00 94.25 170 LEU A N 1
ATOM 1314 C CA . LEU A 1 170 ? -2.419 11.732 -7.312 1.00 94.25 170 LEU A CA 1
ATOM 1315 C C . LEU A 1 170 ? -3.717 11.676 -8.119 1.00 94.25 170 LEU A C 1
ATOM 1317 O O . LEU A 1 170 ? -4.298 10.606 -8.299 1.00 94.25 170 LEU A O 1
ATOM 1321 N N . ASP A 1 171 ? -4.123 12.801 -8.690 1.00 92.12 171 ASP A N 1
ATOM 1322 C CA . ASP A 1 171 ? -5.269 12.926 -9.579 1.00 92.12 171 ASP A CA 1
ATOM 1323 C C . ASP A 1 171 ? -5.195 11.961 -10.763 1.00 92.12 171 ASP A C 1
ATOM 1325 O O . ASP A 1 171 ? -6.150 11.239 -11.070 1.00 92.12 171 ASP A O 1
ATOM 1329 N N . LYS A 1 172 ? -4.050 11.950 -11.454 1.00 95.56 172 LYS A N 1
ATOM 1330 C CA . LYS A 1 172 ? -3.810 11.069 -12.597 1.00 95.56 172 LYS A CA 1
ATOM 1331 C C . LYS A 1 172 ? -3.820 9.608 -12.160 1.00 95.56 172 LYS A C 1
ATOM 1333 O O . LYS A 1 172 ? -4.480 8.802 -12.816 1.00 95.56 172 LYS A O 1
ATOM 1338 N N . PHE A 1 173 ? -3.132 9.278 -11.067 1.00 97.25 173 PHE A N 1
ATOM 1339 C CA . PHE A 1 173 ? -3.086 7.933 -10.504 1.00 97.25 173 PHE A CA 1
ATOM 1340 C C . PHE A 1 173 ? -4.491 7.423 -10.192 1.00 97.25 173 PHE A C 1
ATOM 1342 O O . PHE A 1 173 ? -4.893 6.385 -10.715 1.00 97.25 173 PHE A O 1
ATOM 1349 N N . ILE A 1 174 ? -5.278 8.181 -9.427 1.00 95.62 174 ILE A N 1
ATOM 1350 C CA . ILE A 1 174 ? -6.619 7.763 -9.024 1.00 95.62 174 ILE A CA 1
ATOM 1351 C C . ILE A 1 174 ? -7.547 7.634 -10.240 1.00 95.62 174 ILE A C 1
ATOM 1353 O O . ILE A 1 174 ? -8.264 6.643 -10.352 1.00 95.62 174 ILE A O 1
ATOM 1357 N N . ARG A 1 175 ? -7.495 8.561 -11.208 1.00 94.50 175 ARG A N 1
ATOM 1358 C CA . ARG A 1 175 ? -8.286 8.447 -12.450 1.00 94.50 175 ARG A CA 1
ATOM 1359 C C . ARG A 1 175 ? -7.932 7.206 -13.266 1.00 94.50 175 ARG A C 1
ATOM 1361 O O . ARG A 1 175 ? -8.824 6.579 -13.832 1.00 94.50 175 ARG A O 1
ATOM 1368 N N . VAL A 1 176 ? -6.648 6.858 -13.356 1.00 96.50 176 VAL A N 1
ATOM 1369 C CA . VAL A 1 176 ? -6.212 5.607 -13.992 1.00 96.50 176 VAL A CA 1
ATOM 1370 C C . VAL A 1 176 ? -6.769 4.418 -13.218 1.00 96.50 176 VAL A C 1
ATOM 1372 O O . VAL A 1 176 ? -7.354 3.523 -13.829 1.00 96.50 176 VAL A O 1
ATOM 1375 N N . CYS A 1 177 ? -6.681 4.453 -11.887 1.00 96.12 177 CYS A N 1
ATOM 1376 C CA . CYS A 1 177 ? -7.198 3.391 -11.042 1.00 96.12 177 CYS A CA 1
ATOM 1377 C C . CYS A 1 177 ? -8.698 3.170 -11.222 1.00 96.12 177 CYS A C 1
ATOM 1379 O O . CYS A 1 177 ? -9.134 2.036 -11.368 1.00 96.12 177 CYS A O 1
ATOM 1381 N N . GLU A 1 178 ? -9.494 4.232 -11.263 1.00 93.75 178 GLU A N 1
ATOM 1382 C CA . GLU A 1 178 ? -10.948 4.150 -11.432 1.00 93.75 178 GLU A CA 1
ATOM 1383 C C . GLU A 1 178 ? -11.369 3.615 -12.809 1.00 93.75 178 GLU A C 1
ATOM 1385 O O . GLU A 1 178 ? -12.434 3.013 -12.931 1.00 93.75 178 GLU A O 1
ATOM 1390 N N . ARG A 1 179 ? -10.544 3.819 -13.844 1.00 93.44 179 ARG A N 1
ATOM 1391 C CA . ARG A 1 179 ? -10.845 3.409 -15.226 1.00 93.44 179 ARG A CA 1
ATOM 1392 C C . ARG A 1 179 ? -10.347 2.014 -15.580 1.00 93.44 179 ARG A C 1
ATOM 1394 O O . ARG A 1 179 ? -10.912 1.390 -16.473 1.00 93.44 179 ARG A O 1
ATOM 1401 N N . GLU A 1 180 ? -9.286 1.541 -14.935 1.00 93.12 180 GLU A N 1
ATOM 1402 C CA . GLU A 1 180 ? -8.737 0.219 -15.226 1.00 93.12 180 GLU A CA 1
ATOM 1403 C C . GLU A 1 180 ? -9.731 -0.875 -14.803 1.00 93.12 180 GLU A C 1
ATOM 1405 O O . GLU A 1 180 ? -10.231 -0.878 -13.677 1.00 93.12 180 GLU A O 1
ATOM 1410 N N . THR A 1 181 ? -10.026 -1.817 -15.695 1.00 88.06 181 THR A N 1
ATOM 1411 C CA . THR A 1 181 ? -10.970 -2.908 -15.408 1.00 88.06 181 THR A CA 1
ATOM 1412 C C . THR A 1 181 ? -10.322 -4.068 -14.658 1.00 88.06 181 THR A C 1
ATOM 1414 O O . THR A 1 181 ? -11.014 -4.769 -13.926 1.00 88.06 181 THR A O 1
ATOM 1417 N N . GLY A 1 182 ? -9.016 -4.276 -14.842 1.00 90.94 182 GLY A N 1
ATOM 1418 C CA . GLY A 1 182 ? -8.236 -5.288 -14.136 1.00 90.94 182 GLY A CA 1
ATOM 1419 C C . GLY A 1 182 ? -7.527 -4.756 -12.891 1.00 90.94 182 GLY A C 1
ATOM 1420 O O . GLY A 1 182 ? -7.677 -3.588 -12.499 1.00 90.94 182 GLY A O 1
ATOM 1421 N N . ALA A 1 183 ? -6.736 -5.638 -12.278 1.00 96.19 183 ALA A N 1
ATOM 1422 C CA . ALA A 1 183 ? -5.838 -5.266 -11.197 1.00 96.19 183 ALA A CA 1
ATOM 1423 C C . ALA A 1 183 ? -4.640 -4.478 -11.740 1.00 96.19 183 ALA A C 1
ATOM 1425 O O . ALA A 1 183 ? -4.216 -4.660 -12.885 1.00 96.19 183 ALA A O 1
ATOM 1426 N N . MET A 1 184 ? -4.075 -3.609 -10.906 1.00 98.06 184 MET A N 1
ATOM 1427 C CA . MET A 1 184 ? -2.879 -2.847 -11.248 1.00 98.06 184 MET A CA 1
ATOM 1428 C C . MET A 1 184 ? -1.760 -3.117 -10.261 1.00 98.06 184 MET A C 1
ATOM 1430 O O . MET A 1 184 ? -1.989 -3.178 -9.052 1.00 98.06 184 MET A O 1
ATOM 1434 N N . ALA A 1 185 ? -0.548 -3.199 -10.797 1.00 98.25 185 ALA A N 1
ATOM 1435 C CA . ALA A 1 185 ? 0.673 -3.310 -10.028 1.00 98.25 185 ALA A CA 1
ATOM 1436 C C . ALA A 1 185 ? 1.365 -1.958 -9.932 1.00 98.25 185 ALA A C 1
ATOM 1438 O O . ALA A 1 185 ? 1.668 -1.339 -10.948 1.00 98.25 185 ALA A O 1
ATOM 1439 N N . VAL A 1 186 ? 1.617 -1.493 -8.714 1.00 98.56 186 VAL A N 1
ATOM 1440 C CA . VAL A 1 186 ? 2.163 -0.163 -8.453 1.00 98.56 186 VAL A CA 1
ATOM 1441 C C . VAL A 1 186 ? 3.499 -0.302 -7.737 1.00 98.56 186 VAL A C 1
ATOM 1443 O O . VAL A 1 186 ? 3.583 -0.965 -6.704 1.00 98.56 186 VAL A O 1
ATOM 1446 N N . HIS A 1 187 ? 4.543 0.343 -8.251 1.00 98.31 187 HIS A N 1
ATOM 1447 C CA . HIS A 1 187 ? 5.862 0.290 -7.626 1.00 98.31 187 HIS A CA 1
ATOM 1448 C C . HIS A 1 187 ? 6.625 1.618 -7.696 1.00 98.31 187 HIS A C 1
ATOM 1450 O O . HIS A 1 187 ? 6.361 2.506 -8.512 1.00 98.31 187 HIS A O 1
ATOM 1456 N N . CYS A 1 188 ? 7.634 1.707 -6.835 1.00 96.25 188 CYS A N 1
ATOM 1457 C CA . CYS A 1 188 ? 8.712 2.686 -6.894 1.00 96.25 188 CYS A CA 1
ATOM 1458 C C . CYS A 1 188 ? 10.051 1.933 -6.850 1.00 96.25 188 CYS A C 1
ATOM 1460 O O . CYS A 1 188 ? 10.256 1.061 -7.689 1.00 96.25 188 CYS A O 1
ATOM 1462 N N . ASN A 1 189 ? 10.922 2.223 -5.880 1.00 94.38 189 ASN A N 1
ATOM 1463 C CA . ASN A 1 189 ? 12.136 1.444 -5.621 1.00 94.38 189 ASN A CA 1
ATOM 1464 C C . ASN A 1 189 ? 11.827 0.221 -4.743 1.00 94.38 189 ASN A C 1
ATOM 1466 O O . ASN A 1 189 ? 11.888 -0.897 -5.225 1.00 94.38 189 ASN A O 1
ATOM 1470 N N . ALA A 1 190 ? 11.404 0.428 -3.494 1.00 94.25 190 ALA A N 1
ATOM 1471 C CA . ALA A 1 190 ? 11.033 -0.659 -2.571 1.00 94.25 190 ALA A CA 1
ATOM 1472 C C . ALA A 1 190 ? 9.519 -0.958 -2.535 1.00 94.25 190 ALA A C 1
ATOM 1474 O O . ALA A 1 190 ? 9.050 -1.808 -1.786 1.00 94.25 190 ALA A O 1
ATOM 1475 N N . GLY A 1 191 ? 8.708 -0.186 -3.265 1.00 96.31 191 GLY A N 1
ATOM 1476 C CA . GLY A 1 191 ? 7.250 -0.338 -3.217 1.00 96.31 191 GLY A CA 1
ATOM 1477 C C . GLY A 1 191 ? 6.601 0.106 -1.898 1.00 96.31 191 GLY A C 1
ATOM 1478 O O . GLY A 1 191 ? 5.504 -0.349 -1.597 1.00 96.31 191 GLY A O 1
ATOM 1479 N N . LEU A 1 192 ? 7.256 0.974 -1.110 1.00 97.19 192 LEU A N 1
ATOM 1480 C CA . LEU A 1 192 ? 6.800 1.375 0.234 1.00 97.19 192 LEU A CA 1
ATOM 1481 C C . LEU A 1 192 ? 6.334 2.836 0.315 1.00 97.19 192 LEU A C 1
ATOM 1483 O O . LEU A 1 192 ? 5.159 3.104 0.550 1.00 97.19 192 LEU A O 1
ATOM 1487 N N . GLY A 1 193 ? 7.242 3.797 0.113 1.00 97.19 193 GLY A N 1
ATOM 1488 C CA . GLY A 1 193 ? 6.958 5.224 0.314 1.00 97.19 193 GLY A CA 1
ATOM 1489 C C . GLY A 1 193 ? 6.014 5.812 -0.739 1.00 97.19 193 GLY A C 1
ATOM 1490 O O . GLY A 1 193 ? 4.819 5.983 -0.500 1.00 97.19 193 GLY A O 1
ATOM 1491 N N . ARG A 1 194 ? 6.548 6.082 -1.940 1.00 97.75 194 ARG A N 1
ATOM 1492 C CA . ARG A 1 194 ? 5.795 6.640 -3.083 1.00 97.75 194 ARG A CA 1
ATOM 1493 C C . ARG A 1 194 ? 4.560 5.795 -3.421 1.00 97.75 194 ARG A C 1
ATOM 1495 O O . ARG A 1 194 ? 3.450 6.315 -3.469 1.00 97.75 194 ARG A O 1
ATOM 1502 N N . THR A 1 195 ? 4.753 4.480 -3.548 1.00 98.44 195 THR A N 1
ATOM 1503 C CA . THR A 1 195 ? 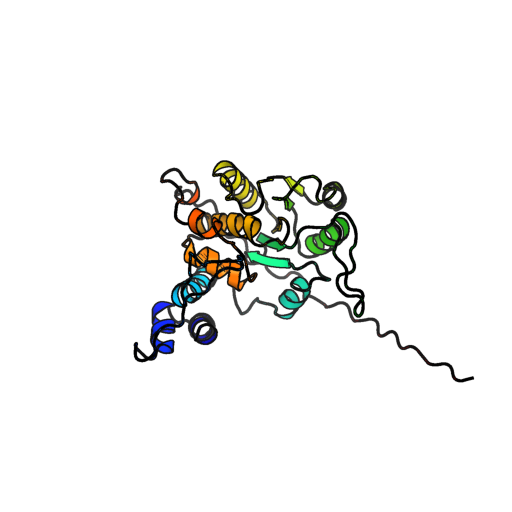3.683 3.499 -3.783 1.00 98.44 195 THR A CA 1
ATOM 1504 C C . THR A 1 195 ? 2.599 3.549 -2.712 1.00 98.44 195 THR A C 1
ATOM 1506 O O . THR A 1 195 ? 1.428 3.735 -3.042 1.00 98.44 195 THR A O 1
ATOM 1509 N N . GLY A 1 196 ? 2.977 3.420 -1.436 1.00 98.06 196 GLY A N 1
ATOM 1510 C CA . GLY A 1 196 ? 2.027 3.416 -0.328 1.00 98.06 196 GLY A CA 1
ATOM 1511 C C . GLY A 1 196 ? 1.262 4.730 -0.218 1.00 98.06 196 GLY A C 1
ATOM 1512 O O . GLY A 1 196 ? 0.064 4.708 0.034 1.00 98.06 196 GLY A O 1
ATOM 1513 N N . THR A 1 197 ? 1.919 5.863 -0.477 1.00 97.75 197 THR A N 1
ATOM 1514 C CA . THR A 1 197 ? 1.297 7.196 -0.418 1.00 97.75 197 THR A CA 1
ATOM 1515 C C . THR A 1 197 ? 0.224 7.356 -1.493 1.00 97.75 197 THR A C 1
ATOM 1517 O O . THR A 1 197 ? -0.894 7.771 -1.195 1.00 97.75 197 THR A O 1
ATOM 1520 N N . SER A 1 198 ? 0.514 6.969 -2.739 1.00 97.81 198 SER A N 1
ATOM 1521 C CA . SER A 1 198 ? -0.472 7.042 -3.822 1.00 97.81 198 SER A CA 1
ATOM 1522 C C . SER A 1 198 ? -1.640 6.072 -3.614 1.00 97.81 198 SER A C 1
ATOM 1524 O O . SER A 1 198 ? -2.793 6.459 -3.811 1.00 97.81 198 SER A O 1
ATOM 1526 N N . ILE A 1 199 ? -1.377 4.838 -3.160 1.00 98.31 199 ILE A N 1
ATOM 1527 C CA . ILE A 1 199 ? -2.437 3.868 -2.838 1.00 98.31 199 ILE A CA 1
ATOM 1528 C C . ILE A 1 199 ? -3.282 4.346 -1.647 1.00 98.31 199 ILE A C 1
ATOM 1530 O O . ILE A 1 199 ? -4.506 4.230 -1.690 1.00 98.31 199 ILE A O 1
ATOM 1534 N N . ALA A 1 200 ? -2.670 4.938 -0.618 1.00 97.75 200 ALA A N 1
ATOM 1535 C CA . ALA A 1 200 ? -3.393 5.523 0.508 1.00 97.75 200 ALA A CA 1
ATOM 1536 C C . ALA A 1 200 ? -4.345 6.635 0.045 1.00 97.75 200 ALA A C 1
ATOM 1538 O O . ALA A 1 200 ? -5.502 6.651 0.457 1.00 97.75 200 ALA A O 1
ATOM 1539 N N . ALA A 1 201 ? -3.917 7.495 -0.884 1.00 96.19 201 ALA A N 1
ATOM 1540 C CA . ALA A 1 201 ? -4.782 8.519 -1.470 1.00 96.19 201 ALA A CA 1
ATOM 1541 C C . ALA A 1 201 ? -6.009 7.901 -2.179 1.00 96.19 201 ALA A C 1
ATOM 1543 O O . ALA A 1 201 ? -7.135 8.375 -2.023 1.00 96.19 201 ALA A O 1
ATOM 1544 N N . PHE A 1 202 ? -5.822 6.789 -2.900 1.00 96.06 202 PHE A N 1
ATOM 1545 C CA . PHE A 1 202 ? -6.931 6.033 -3.490 1.00 96.06 202 PHE A CA 1
ATOM 1546 C C . PHE A 1 202 ? -7.869 5.442 -2.425 1.00 96.06 202 PHE A C 1
ATOM 1548 O O . PHE A 1 202 ? -9.086 5.553 -2.558 1.00 96.06 202 PHE A O 1
ATOM 1555 N N . LEU A 1 203 ? -7.341 4.867 -1.338 1.00 96.38 203 LEU A N 1
ATOM 1556 C CA . LEU A 1 203 ? -8.156 4.357 -0.226 1.00 96.38 203 LEU A CA 1
ATOM 1557 C C . LEU A 1 203 ? -8.999 5.461 0.423 1.00 96.38 203 LEU A C 1
ATOM 1559 O O . LEU A 1 203 ? -10.195 5.278 0.661 1.00 96.38 203 LEU A O 1
ATOM 1563 N N . MET A 1 204 ? -8.393 6.624 0.658 1.00 94.62 204 MET A N 1
ATOM 1564 C CA . MET A 1 204 ? -9.071 7.785 1.229 1.00 94.62 204 MET A CA 1
ATOM 1565 C C . MET A 1 204 ? -10.205 8.267 0.320 1.00 94.62 204 MET A C 1
ATOM 1567 O O . MET A 1 204 ? -11.339 8.420 0.774 1.00 94.62 204 MET A O 1
ATOM 1571 N N . LYS A 1 205 ? -9.942 8.440 -0.982 1.00 91.56 205 LYS A N 1
ATOM 1572 C CA . LYS A 1 205 ? -10.962 8.915 -1.926 1.00 91.56 205 LYS A CA 1
ATOM 1573 C C . LYS A 1 205 ? -12.075 7.888 -2.143 1.00 91.56 205 LYS A C 1
ATOM 1575 O O . LYS A 1 205 ? -13.254 8.223 -2.044 1.00 91.56 205 LYS A O 1
ATOM 1580 N N . ASN A 1 206 ? -11.717 6.645 -2.460 1.00 91.81 206 ASN A N 1
ATOM 1581 C CA . ASN A 1 206 ? -12.660 5.651 -2.974 1.00 91.81 206 ASN A CA 1
ATOM 1582 C C . ASN A 1 206 ? -13.346 4.837 -1.871 1.00 91.81 206 ASN A C 1
ATOM 1584 O O . ASN A 1 206 ? -14.431 4.310 -2.111 1.00 91.81 206 ASN A O 1
ATOM 1588 N N . TYR A 1 207 ? -12.754 4.758 -0.676 1.00 92.25 207 TYR A N 1
ATOM 1589 C CA . TYR A 1 207 ? -13.278 3.969 0.446 1.00 92.25 207 TYR A CA 1
ATOM 1590 C C . TYR A 1 207 ? -13.432 4.764 1.748 1.00 92.25 207 TYR A C 1
ATOM 1592 O O . TYR A 1 207 ? -13.825 4.195 2.766 1.00 92.25 207 TYR A O 1
ATOM 1600 N N . ARG A 1 208 ? -13.182 6.082 1.711 1.00 91.88 208 ARG A N 1
ATOM 1601 C CA . ARG A 1 208 ? -13.388 7.010 2.837 1.00 91.88 208 ARG A CA 1
ATOM 1602 C C . ARG A 1 208 ? -12.603 6.626 4.094 1.00 91.88 208 ARG A C 1
ATOM 1604 O O . ARG A 1 208 ? -13.087 6.814 5.206 1.00 91.88 208 ARG A O 1
ATOM 1611 N N . PHE A 1 209 ? -11.402 6.084 3.906 1.00 94.62 209 PHE A N 1
ATOM 1612 C CA . PHE A 1 209 ? -10.436 5.943 4.992 1.00 94.62 209 PHE A CA 1
ATOM 1613 C C . PHE A 1 209 ? -9.961 7.336 5.421 1.00 94.62 209 PHE A C 1
ATOM 1615 O O . PHE A 1 209 ? -9.741 8.207 4.575 1.00 94.62 209 PHE A O 1
ATOM 1622 N N . SER A 1 210 ? -9.756 7.546 6.719 1.00 95.44 210 SER A N 1
ATOM 1623 C CA . SER A 1 210 ? -8.938 8.662 7.196 1.00 95.44 210 SER A CA 1
ATOM 1624 C C . SER A 1 210 ? -7.474 8.469 6.768 1.00 95.44 210 SER A C 1
ATOM 1626 O O . SER A 1 210 ? -7.062 7.375 6.374 1.00 95.44 210 SER A O 1
ATOM 1628 N N . ALA A 1 211 ? -6.647 9.512 6.875 1.00 95.81 211 ALA A N 1
ATOM 1629 C CA . ALA A 1 211 ? -5.218 9.381 6.590 1.00 95.81 211 ALA A CA 1
ATOM 1630 C C . ALA A 1 211 ? -4.536 8.344 7.506 1.00 95.81 211 ALA A C 1
ATOM 1632 O O . ALA A 1 211 ? -3.766 7.514 7.024 1.00 95.81 211 ALA A O 1
ATOM 1633 N N . THR A 1 212 ? -4.846 8.341 8.809 1.00 97.12 212 THR A N 1
ATOM 1634 C CA . THR A 1 212 ? -4.268 7.376 9.761 1.00 97.12 212 THR A CA 1
ATOM 1635 C C . THR A 1 212 ? -4.765 5.958 9.503 1.00 97.12 212 THR A C 1
ATOM 1637 O O . THR A 1 212 ? -3.968 5.023 9.551 1.00 97.12 212 THR A O 1
ATOM 1640 N N . GLU A 1 213 ? -6.043 5.790 9.149 1.00 97.62 213 GLU A N 1
ATOM 1641 C CA . GLU A 1 213 ? -6.613 4.495 8.774 1.00 97.62 213 GLU A CA 1
ATOM 1642 C C . GLU A 1 213 ? -5.972 3.954 7.491 1.00 97.62 213 GLU A C 1
ATOM 1644 O O . GLU A 1 213 ? -5.629 2.775 7.426 1.00 97.62 213 GLU A O 1
ATOM 1649 N N . ALA A 1 214 ? -5.779 4.798 6.471 1.00 98.00 214 ALA A N 1
ATOM 1650 C CA . ALA A 1 214 ? -5.162 4.396 5.208 1.00 98.00 214 ALA A CA 1
ATOM 1651 C C . ALA A 1 214 ? -3.690 4.000 5.400 1.00 98.00 214 ALA A C 1
ATOM 1653 O O . ALA A 1 214 ? -3.262 2.966 4.888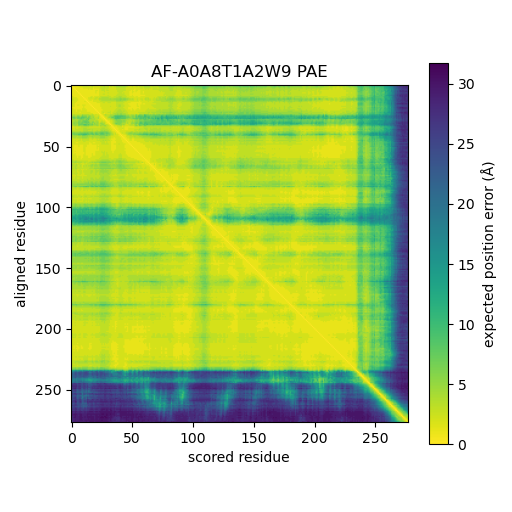 1.00 98.00 214 ALA A O 1
ATOM 1654 N N . ILE A 1 215 ? -2.927 4.773 6.184 1.00 98.38 215 ILE A N 1
ATOM 1655 C CA . ILE A 1 215 ? -1.543 4.431 6.549 1.00 98.38 215 ILE A CA 1
ATOM 1656 C C . ILE A 1 215 ? -1.510 3.096 7.300 1.00 98.38 215 ILE A C 1
ATOM 1658 O O . ILE A 1 215 ? -0.718 2.217 6.956 1.00 98.38 215 ILE A O 1
ATOM 1662 N N . ALA A 1 216 ? -2.376 2.923 8.303 1.00 98.38 216 ALA A N 1
ATOM 1663 C CA . ALA A 1 216 ? -2.446 1.694 9.082 1.00 98.38 216 ALA A CA 1
ATOM 1664 C C . ALA A 1 216 ? -2.803 0.484 8.205 1.00 98.38 216 ALA A C 1
ATOM 1666 O O . ALA A 1 216 ? -2.119 -0.533 8.279 1.00 98.38 216 ALA A O 1
ATOM 1667 N N . TRP A 1 217 ? -3.801 0.603 7.323 1.00 98.50 217 TRP A N 1
ATOM 1668 C CA . TRP A 1 217 ? -4.187 -0.467 6.400 1.00 98.50 217 TRP A CA 1
ATOM 1669 C C . TRP A 1 217 ? -3.056 -0.852 5.446 1.00 98.50 217 TRP A C 1
ATOM 1671 O O . TRP A 1 217 ? -2.727 -2.033 5.329 1.00 98.50 217 TRP A O 1
ATOM 1681 N N . CYS A 1 218 ? -2.410 0.133 4.815 1.00 98.62 218 CYS A N 1
ATOM 1682 C CA . CYS A 1 218 ? -1.265 -0.115 3.943 1.00 98.62 218 CYS A CA 1
ATOM 1683 C C . CYS A 1 218 ? -0.134 -0.835 4.689 1.00 98.62 218 CYS A C 1
ATOM 1685 O O . CYS A 1 218 ? 0.460 -1.742 4.122 1.00 98.62 218 CYS A O 1
ATOM 1687 N N . ARG A 1 219 ? 0.140 -0.484 5.954 1.00 98.50 219 ARG A N 1
ATOM 1688 C CA . ARG A 1 219 ? 1.176 -1.140 6.775 1.00 98.50 219 ARG A CA 1
ATOM 1689 C C . ARG A 1 219 ? 0.793 -2.537 7.252 1.00 98.50 219 ARG A C 1
ATOM 1691 O O . ARG A 1 219 ? 1.680 -3.366 7.403 1.00 98.50 219 ARG A O 1
ATOM 1698 N N . ILE A 1 220 ? -0.493 -2.790 7.485 1.00 97.69 220 ILE A N 1
ATOM 1699 C CA . ILE A 1 220 ? -1.005 -4.131 7.798 1.00 97.69 220 ILE A CA 1
ATOM 1700 C C . ILE A 1 220 ? -0.859 -5.049 6.580 1.00 97.69 220 ILE A C 1
ATOM 1702 O O . ILE A 1 220 ? -0.485 -6.203 6.744 1.00 97.69 220 ILE A O 1
ATOM 1706 N N . CYS A 1 221 ? -1.123 -4.541 5.372 1.00 98.06 221 CYS A N 1
ATOM 1707 C CA . CYS A 1 221 ? -0.985 -5.322 4.140 1.00 98.06 221 CYS A CA 1
ATOM 1708 C C . CYS A 1 221 ? 0.471 -5.460 3.674 1.00 98.06 221 CYS A C 1
ATOM 1710 O O . CYS A 1 221 ? 0.837 -6.494 3.132 1.00 98.06 221 CYS A O 1
ATOM 1712 N N . ARG A 1 222 ? 1.271 -4.398 3.830 1.00 98.19 222 ARG A N 1
ATOM 1713 C CA . ARG A 1 222 ? 2.676 -4.308 3.414 1.00 98.19 222 ARG A CA 1
ATOM 1714 C C . ARG A 1 222 ? 3.467 -3.454 4.417 1.00 98.19 222 ARG A C 1
ATOM 1716 O O . ARG A 1 222 ? 3.429 -2.214 4.342 1.00 98.19 222 ARG A O 1
ATOM 1723 N N . PRO A 1 223 ? 4.166 -4.078 5.378 1.00 97.81 223 PRO A N 1
ATOM 1724 C CA . PRO A 1 223 ? 4.905 -3.372 6.420 1.00 97.81 223 PRO A CA 1
ATOM 1725 C C . PRO A 1 223 ? 5.895 -2.333 5.878 1.00 97.81 223 PRO A C 1
ATOM 1727 O O . PRO A 1 223 ? 6.521 -2.517 4.842 1.00 97.81 223 PRO A O 1
ATOM 1730 N N . GLY A 1 224 ? 6.028 -1.206 6.582 1.00 96.75 224 GLY A N 1
ATOM 1731 C CA . GLY A 1 224 ? 6.927 -0.111 6.190 1.00 96.75 224 GLY A CA 1
ATOM 1732 C C . GLY A 1 224 ? 6.365 0.862 5.145 1.00 96.75 224 GLY A C 1
ATOM 1733 O O . GLY A 1 224 ? 7.019 1.855 4.835 1.00 96.75 224 GLY A O 1
ATOM 1734 N N . SER A 1 225 ? 5.151 0.637 4.635 1.00 98.19 225 SER A N 1
ATOM 1735 C CA . SER A 1 225 ? 4.501 1.553 3.687 1.00 98.19 225 SER A CA 1
ATOM 1736 C C . SER A 1 225 ? 4.254 2.958 4.265 1.00 98.19 225 SER A C 1
ATOM 1738 O O . SER A 1 225 ? 3.914 3.106 5.445 1.00 98.19 225 SER A O 1
ATOM 1740 N N . ILE A 1 226 ? 4.348 3.972 3.389 1.00 97.88 226 ILE A N 1
ATOM 1741 C CA . ILE A 1 226 ? 4.290 5.419 3.686 1.00 97.88 226 ILE A CA 1
ATOM 1742 C C . ILE A 1 226 ? 5.392 5.847 4.671 1.00 97.88 226 ILE A C 1
ATOM 1744 O O . ILE A 1 226 ? 5.311 5.577 5.874 1.00 97.88 226 ILE A O 1
ATOM 1748 N N . VAL A 1 227 ? 6.403 6.562 4.164 1.00 96.44 227 VAL A N 1
ATOM 1749 C CA . VAL A 1 227 ? 7.665 6.804 4.883 1.00 96.44 227 VAL A CA 1
ATOM 1750 C C . VAL A 1 227 ? 7.939 8.299 5.059 1.00 96.44 227 VAL A C 1
ATOM 1752 O O . VAL A 1 227 ? 7.788 9.095 4.132 1.00 96.44 227 VAL A O 1
ATOM 1755 N N . GLY A 1 228 ? 8.379 8.682 6.256 1.00 95.25 228 GLY A N 1
ATOM 1756 C CA . GLY A 1 228 ? 8.893 10.009 6.570 1.00 95.25 228 GLY A CA 1
ATOM 1757 C C . GLY A 1 228 ? 7.866 11.125 6.322 1.00 95.25 228 GLY A C 1
ATOM 1758 O O . GLY A 1 228 ? 6.726 11.006 6.790 1.00 95.25 228 GLY A O 1
ATOM 1759 N N . PRO A 1 229 ? 8.236 12.201 5.591 1.00 94.19 229 PRO A N 1
ATOM 1760 C CA . PRO A 1 229 ? 7.362 13.350 5.317 1.00 94.19 229 PRO A CA 1
ATOM 1761 C C . PRO A 1 229 ? 6.038 13.006 4.623 1.00 94.19 229 PRO A C 1
ATOM 1763 O O . PRO A 1 229 ? 5.066 13.751 4.751 1.00 94.19 229 PRO A O 1
ATOM 1766 N N . GLN A 1 230 ? 5.969 11.865 3.933 1.00 95.00 230 GLN A N 1
ATOM 1767 C CA . GLN A 1 230 ? 4.781 11.430 3.195 1.00 95.00 230 GLN A CA 1
ATOM 1768 C C . GLN A 1 230 ? 3.562 11.225 4.092 1.00 95.00 230 GLN A C 1
ATOM 1770 O O . GLN A 1 230 ? 2.436 11.485 3.666 1.00 95.00 230 GLN A O 1
ATOM 1775 N N . GLN A 1 231 ? 3.776 10.854 5.356 1.00 95.50 231 GLN A N 1
ATOM 1776 C CA . GLN A 1 231 ? 2.702 10.683 6.338 1.00 95.50 231 GLN A CA 1
ATOM 1777 C C . GLN A 1 231 ? 1.920 11.982 6.574 1.00 95.50 231 GLN A C 1
ATOM 1779 O O . GLN A 1 231 ? 0.702 11.948 6.717 1.00 95.50 231 GLN A O 1
ATOM 1784 N N . HIS A 1 232 ? 2.605 13.129 6.546 1.00 93.12 232 HIS A N 1
ATOM 1785 C CA . HIS A 1 232 ? 2.011 14.451 6.779 1.00 93.12 232 HIS A CA 1
ATOM 1786 C C . HIS A 1 232 ? 1.329 15.035 5.536 1.00 93.12 232 HIS A C 1
ATOM 1788 O O . HIS A 1 232 ? 0.508 15.948 5.647 1.00 93.12 232 HIS A O 1
ATOM 1794 N N . SER A 1 233 ? 1.633 14.499 4.350 1.00 89.75 233 SER A N 1
ATOM 1795 C CA . SER A 1 233 ? 1.020 14.943 3.091 1.00 89.75 233 SER A CA 1
ATOM 1796 C C . SER A 1 233 ? -0.423 14.461 2.924 1.00 89.75 233 SER A C 1
ATOM 1798 O O . SER A 1 233 ? -1.237 15.157 2.327 1.00 89.75 233 SER A O 1
ATOM 1800 N N . LEU A 1 234 ? -0.768 13.298 3.492 1.00 85.06 234 LEU A N 1
ATOM 1801 C CA . LEU A 1 234 ? -2.100 12.701 3.358 1.00 85.06 234 LEU A CA 1
ATOM 1802 C C . LEU A 1 234 ? -3.196 13.489 4.111 1.00 85.06 234 LEU A C 1
ATOM 1804 O O . LEU A 1 234 ? -4.238 13.745 3.503 1.00 85.06 234 LEU A O 1
ATOM 1808 N N . PRO A 1 235 ? -3.005 13.925 5.378 1.00 72.69 235 PRO A N 1
ATOM 1809 C CA . PRO A 1 235 ? -3.995 14.737 6.093 1.00 72.69 235 PRO A CA 1
ATOM 1810 C C . PRO A 1 235 ? -4.172 16.151 5.526 1.00 72.69 235 PRO A C 1
ATOM 1812 O O . PRO A 1 235 ? -5.265 16.700 5.584 1.00 72.69 235 PRO A O 1
ATOM 1815 N N . SER A 1 236 ? -3.098 16.741 4.993 1.00 57.62 236 SER A N 1
ATOM 1816 C CA . SER A 1 236 ? -2.995 18.178 4.679 1.00 57.62 236 SER A CA 1
ATOM 1817 C C . SER A 1 236 ? -3.552 18.564 3.306 1.00 57.62 236 SER A C 1
ATOM 1819 O O . SER A 1 236 ? -3.273 19.645 2.790 1.00 57.62 236 SER A O 1
ATOM 1821 N N . ASN A 1 237 ? -4.312 17.672 2.682 1.00 54.12 237 ASN A N 1
ATOM 1822 C CA . ASN A 1 237 ? -4.811 17.880 1.338 1.00 54.12 237 ASN A CA 1
ATOM 1823 C C . ASN A 1 237 ? -5.814 19.045 1.307 1.00 54.12 237 ASN A C 1
ATOM 1825 O O . ASN A 1 237 ? -6.815 19.047 2.021 1.00 54.12 237 ASN A O 1
ATOM 1829 N N . SER A 1 238 ? -5.486 20.054 0.493 1.00 49.00 238 SER A N 1
ATOM 1830 C CA . SER A 1 238 ? -6.180 21.346 0.395 1.00 49.00 238 SER A CA 1
ATOM 1831 C C . SER A 1 238 ? -7.695 21.180 0.188 1.00 49.00 238 SER A C 1
ATOM 1833 O O . SER A 1 238 ? -8.106 20.175 -0.382 1.00 49.00 238 SER A O 1
ATOM 1835 N N . PRO A 1 239 ? -8.548 22.166 0.532 1.00 49.88 239 PRO A N 1
ATOM 1836 C CA . PRO A 1 239 ? -10.003 22.094 0.309 1.00 49.88 239 PRO A CA 1
ATOM 1837 C C . PRO A 1 239 ? -10.412 21.795 -1.150 1.00 49.88 239 PRO A C 1
ATOM 1839 O O . PRO A 1 239 ? -11.498 21.281 -1.392 1.00 49.88 239 PRO A O 1
ATOM 1842 N N . ASN A 1 240 ? -9.524 22.046 -2.122 1.00 51.59 240 ASN A N 1
ATOM 1843 C CA . ASN A 1 240 ? -9.704 21.706 -3.541 1.00 51.59 240 ASN A CA 1
ATOM 1844 C C . ASN A 1 240 ? -9.191 20.307 -3.944 1.00 51.59 240 ASN A C 1
ATOM 1846 O O . ASN A 1 240 ? -9.302 19.925 -5.119 1.00 51.59 240 ASN A O 1
ATOM 1850 N N . SER A 1 241 ? -8.623 19.554 -3.002 1.00 62.62 241 SER A N 1
ATOM 1851 C CA . SER A 1 241 ? -8.056 18.228 -3.224 1.00 62.62 241 SER A CA 1
ATOM 1852 C C . SER A 1 241 ? -9.123 17.256 -3.697 1.00 62.62 241 SER A C 1
ATOM 1854 O O . SER A 1 241 ? -10.245 17.215 -3.188 1.00 62.62 241 SER A O 1
ATOM 1856 N N . ILE A 1 242 ? -8.752 16.414 -4.656 1.00 66.06 242 ILE A N 1
ATOM 1857 C CA . ILE A 1 242 ? -9.605 15.344 -5.168 1.00 66.06 242 ILE A CA 1
ATOM 1858 C C . ILE A 1 242 ? -10.083 14.374 -4.082 1.00 66.06 242 ILE A C 1
ATOM 1860 O O . ILE A 1 242 ? -11.127 13.751 -4.264 1.00 66.06 242 ILE A O 1
ATOM 1864 N N . LEU A 1 243 ? -9.360 14.263 -2.960 1.00 65.06 243 LEU A N 1
ATOM 1865 C CA . LEU A 1 243 ? -9.755 13.419 -1.829 1.00 65.06 243 LEU A CA 1
ATOM 1866 C C . LEU A 1 243 ? -11.037 13.919 -1.149 1.00 65.06 243 LEU A C 1
ATOM 1868 O O . LEU A 1 243 ? -11.785 13.117 -0.594 1.00 65.06 243 LEU A O 1
ATOM 1872 N N . LEU A 1 244 ? -11.300 15.227 -1.234 1.00 62.00 244 LEU A N 1
ATOM 1873 C CA . LEU A 1 244 ? -12.466 15.893 -0.653 1.00 62.00 244 LEU A CA 1
ATOM 1874 C C . LEU A 1 244 ? -13.612 16.082 -1.662 1.00 62.00 244 LEU A C 1
ATOM 1876 O O . LEU A 1 244 ? -14.688 16.532 -1.282 1.00 62.00 244 LEU A O 1
ATOM 1880 N N . ARG A 1 245 ? -13.422 15.740 -2.947 1.00 65.62 245 ARG A N 1
ATOM 1881 C CA . ARG A 1 245 ? -14.473 15.884 -3.971 1.00 65.62 245 ARG A CA 1
ATOM 1882 C C . ARG A 1 245 ? -15.512 14.762 -3.848 1.00 65.62 245 ARG A C 1
ATOM 1884 O O . ARG A 1 245 ? -15.179 13.580 -3.914 1.00 65.62 245 ARG A O 1
ATOM 1891 N N . ASP A 1 246 ? -16.784 15.138 -3.739 1.00 54.28 246 ASP A N 1
ATOM 1892 C CA . ASP A 1 246 ? -17.927 14.251 -3.463 1.00 54.28 246 ASP A CA 1
ATOM 1893 C C . ASP A 1 246 ? -18.481 13.468 -4.663 1.00 54.28 246 ASP A C 1
ATOM 1895 O O . ASP A 1 246 ? -19.680 13.232 -4.782 1.00 54.28 246 ASP A O 1
ATOM 1899 N N . THR A 1 247 ? -17.621 12.990 -5.558 1.00 53.16 247 THR A N 1
ATOM 1900 C CA . THR A 1 247 ? -18.064 12.085 -6.629 1.00 53.16 247 THR A CA 1
ATOM 1901 C C . THR A 1 247 ? -17.721 10.636 -6.288 1.00 53.16 247 THR A C 1
ATOM 1903 O O . THR A 1 247 ? -16.585 10.218 -6.532 1.00 53.16 247 THR A O 1
ATOM 1906 N N . PRO A 1 248 ? -18.667 9.837 -5.756 1.00 49.38 248 PRO A N 1
ATOM 1907 C CA . PRO A 1 248 ? -18.480 8.402 -5.621 1.00 49.38 248 PRO A CA 1
ATOM 1908 C C . PRO A 1 248 ? -18.560 7.761 -7.012 1.00 49.38 248 PRO A C 1
ATOM 1910 O O . PRO A 1 248 ? -19.638 7.554 -7.559 1.00 49.38 248 PRO A O 1
ATOM 1913 N N . THR A 1 249 ? -17.414 7.443 -7.609 1.00 51.28 249 THR A N 1
ATOM 1914 C CA . THR A 1 249 ? -17.346 6.704 -8.886 1.00 51.28 249 THR A CA 1
ATOM 1915 C C . THR A 1 249 ? -17.094 5.211 -8.705 1.00 51.28 249 THR A C 1
ATOM 1917 O O . THR A 1 249 ? -17.060 4.473 -9.691 1.00 51.28 249 THR A O 1
ATOM 1920 N N . CYS A 1 250 ? -16.934 4.722 -7.472 1.00 48.38 250 CYS A N 1
ATOM 1921 C CA . CYS A 1 250 ? -16.593 3.323 -7.256 1.00 48.38 250 CYS A CA 1
ATOM 1922 C C . CYS A 1 250 ? -17.814 2.422 -7.501 1.00 48.38 250 CYS A C 1
ATOM 1924 O O . CYS A 1 250 ? -18.641 2.196 -6.615 1.00 48.38 250 CYS A O 1
ATOM 1926 N N . ARG A 1 251 ? -17.911 1.863 -8.716 1.00 52.34 251 ARG A N 1
ATOM 1927 C CA . ARG A 1 251 ? -18.594 0.579 -8.910 1.00 52.34 251 ARG A CA 1
ATOM 1928 C C . ARG A 1 251 ? -17.947 -0.384 -7.923 1.00 52.34 251 ARG A C 1
ATOM 1930 O O . ARG A 1 251 ? -16.725 -0.490 -7.936 1.00 52.34 251 ARG A O 1
ATOM 1937 N N . LYS A 1 252 ? -18.738 -1.050 -7.074 1.00 48.12 252 LYS A N 1
ATOM 1938 C CA . LYS A 1 252 ? -18.239 -2.125 -6.206 1.00 48.12 252 LYS A CA 1
ATOM 1939 C C . LYS A 1 252 ? -17.408 -3.057 -7.084 1.00 48.12 252 LYS A C 1
ATOM 1941 O O . LYS A 1 252 ? -17.973 -3.753 -7.928 1.00 48.12 252 LYS A O 1
ATOM 1946 N N . PHE A 1 253 ? -16.082 -3.003 -6.950 1.00 52.78 253 PHE A N 1
ATOM 1947 C CA . PHE A 1 253 ? -15.228 -3.983 -7.593 1.00 52.78 253 PHE A CA 1
ATOM 1948 C C . PHE A 1 253 ? -15.678 -5.310 -7.002 1.00 52.78 253 PHE A C 1
ATOM 1950 O O . PHE A 1 253 ? -15.739 -5.452 -5.780 1.00 52.78 253 PHE A O 1
ATOM 1957 N N . THR A 1 254 ? -16.142 -6.222 -7.855 1.00 42.62 254 THR A N 1
ATOM 1958 C CA . THR A 1 254 ? -16.520 -7.564 -7.423 1.00 42.62 254 THR A CA 1
ATOM 1959 C C . THR A 1 254 ? -15.375 -8.090 -6.583 1.00 42.62 254 THR A C 1
ATOM 1961 O O . THR A 1 254 ? -14.251 -8.151 -7.087 1.00 42.62 254 THR A O 1
ATOM 1964 N N . VAL A 1 255 ? -15.669 -8.402 -5.313 1.00 45.53 255 VAL A N 1
ATOM 1965 C CA . VAL A 1 255 ? -14.762 -9.112 -4.406 1.00 45.53 255 VAL A CA 1
ATOM 1966 C C . VAL A 1 255 ? -14.050 -10.149 -5.249 1.00 45.53 255 VAL A C 1
ATOM 1968 O O . VAL A 1 255 ? -14.730 -10.894 -5.957 1.00 45.53 255 VAL A O 1
ATOM 1971 N N . TYR A 1 256 ? -12.719 -10.125 -5.250 1.00 44.47 256 TYR A N 1
ATOM 1972 C CA . TYR A 1 256 ? -11.904 -11.067 -6.003 1.00 44.47 256 TYR A CA 1
ATOM 1973 C C . TYR A 1 256 ? -12.429 -12.491 -5.762 1.00 44.47 256 TYR A C 1
ATOM 1975 O O . TYR A 1 256 ? -12.199 -13.100 -4.720 1.00 44.47 256 TYR A O 1
ATOM 1983 N N . GLN A 1 257 ? -13.217 -13.003 -6.711 1.00 44.47 257 GLN A N 1
ATOM 1984 C CA . GLN A 1 257 ? -13.758 -14.349 -6.660 1.00 44.47 257 GLN A CA 1
ATOM 1985 C C . GLN A 1 257 ? -12.731 -15.240 -7.336 1.00 44.47 257 GLN A C 1
ATOM 1987 O O . GLN A 1 257 ? -12.622 -15.299 -8.562 1.00 44.47 257 GLN A O 1
ATOM 1992 N N . ARG A 1 258 ? -11.937 -15.885 -6.483 1.00 50.06 258 ARG A N 1
ATOM 1993 C CA . ARG A 1 258 ? -10.904 -16.865 -6.810 1.00 50.06 258 ARG A CA 1
ATOM 1994 C C . ARG A 1 258 ? -11.392 -17.811 -7.915 1.00 50.06 258 ARG A C 1
ATOM 1996 O O . ARG A 1 258 ? -12.234 -18.669 -7.669 1.00 50.06 258 ARG A O 1
ATOM 2003 N N . ARG A 1 259 ? -10.863 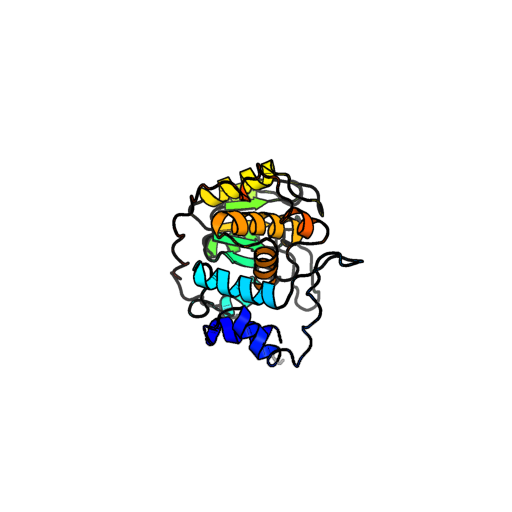-17.682 -9.139 1.00 45.62 259 ARG A N 1
ATOM 2004 C CA . ARG A 1 259 ? -11.213 -18.597 -10.246 1.00 45.62 259 ARG A CA 1
ATOM 2005 C C . ARG A 1 259 ? -10.407 -19.896 -10.248 1.00 45.62 259 ARG A C 1
ATOM 2007 O O . ARG A 1 259 ? -10.803 -20.831 -10.936 1.00 45.62 259 ARG A O 1
ATOM 2014 N N . LYS A 1 260 ? -9.324 -20.004 -9.467 1.00 40.19 260 LYS A N 1
ATOM 2015 C CA . LYS A 1 260 ? -8.547 -21.244 -9.301 1.00 40.19 260 LYS A CA 1
ATOM 2016 C C . LYS A 1 260 ? -7.967 -21.329 -7.889 1.00 40.19 260 LYS A C 1
ATOM 2018 O O . LYS A 1 260 ? -7.439 -20.343 -7.381 1.00 40.19 260 LYS A O 1
ATOM 2023 N N . LYS A 1 261 ? -8.065 -22.502 -7.248 1.00 40.75 261 LYS A N 1
ATOM 2024 C CA . LYS A 1 261 ? -7.251 -22.818 -6.063 1.00 40.75 261 LYS A CA 1
ATOM 2025 C C . LYS A 1 261 ? -5.791 -22.600 -6.458 1.00 40.75 261 LYS A C 1
ATOM 2027 O O . LYS A 1 261 ? -5.359 -23.137 -7.475 1.00 40.75 261 LYS A O 1
ATOM 2032 N N . TYR A 1 262 ? -5.071 -21.787 -5.691 1.00 42.09 262 TYR A N 1
ATOM 2033 C CA . TYR A 1 262 ? -3.628 -21.673 -5.841 1.00 42.09 262 TYR A CA 1
ATOM 2034 C C . TYR A 1 262 ? -3.049 -23.066 -5.571 1.00 42.09 262 TYR A C 1
ATOM 2036 O O . TYR A 1 262 ? -3.191 -23.595 -4.469 1.00 42.09 262 TYR A O 1
ATOM 2044 N N . HIS A 1 263 ? -2.508 -23.706 -6.604 1.00 43.06 263 HIS A N 1
ATOM 2045 C CA . HIS A 1 263 ? -1.735 -24.929 -6.462 1.00 43.06 263 HIS A CA 1
ATOM 2046 C C . HIS A 1 263 ? -0.277 -24.502 -6.468 1.00 43.06 263 HIS A C 1
ATOM 2048 O O . HIS A 1 263 ? 0.249 -24.149 -7.521 1.00 43.06 263 HIS A O 1
ATOM 2054 N N . ALA A 1 264 ? 0.349 -24.507 -5.290 1.00 36.81 264 ALA A N 1
ATOM 2055 C CA . ALA A 1 264 ? 1.786 -24.316 -5.188 1.00 36.81 264 ALA A CA 1
ATOM 2056 C C . ALA A 1 264 ? 2.488 -25.300 -6.147 1.00 36.81 264 ALA A C 1
ATOM 2058 O O . ALA A 1 264 ? 2.128 -26.487 -6.162 1.00 36.81 264 ALA A O 1
ATOM 2059 N N . PRO A 1 265 ? 3.452 -24.854 -6.970 1.00 40.25 265 PRO A N 1
ATOM 2060 C CA . PRO A 1 265 ? 4.240 -25.774 -7.773 1.00 40.25 265 PRO A CA 1
ATOM 2061 C C . PRO A 1 265 ? 4.972 -26.744 -6.837 1.00 40.25 265 PRO A C 1
ATOM 2063 O O . PRO A 1 265 ? 5.681 -26.326 -5.923 1.00 40.25 265 PRO A O 1
ATOM 2066 N N . GLN A 1 266 ? 4.772 -28.051 -7.038 1.00 33.25 266 GLN A N 1
ATOM 2067 C CA . GLN A 1 266 ? 5.489 -29.079 -6.284 1.00 33.25 266 GLN A CA 1
ATOM 2068 C C . GLN A 1 266 ? 6.995 -28.873 -6.476 1.00 33.25 266 GLN A C 1
ATOM 2070 O O . GLN A 1 266 ? 7.490 -28.899 -7.607 1.00 33.25 266 GLN A O 1
ATOM 2075 N N . ALA A 1 267 ? 7.716 -28.680 -5.372 1.00 33.09 267 ALA A N 1
ATOM 2076 C CA . ALA A 1 267 ? 9.169 -28.661 -5.372 1.00 33.09 267 ALA A CA 1
ATOM 2077 C C . ALA A 1 267 ? 9.675 -29.961 -6.017 1.00 33.09 267 ALA A C 1
ATOM 2079 O O . ALA A 1 267 ? 9.397 -31.060 -5.532 1.00 33.09 267 ALA A O 1
ATOM 2080 N N . LYS A 1 268 ? 10.404 -29.849 -7.132 1.00 34.25 268 LYS A N 1
ATOM 2081 C CA . LYS A 1 268 ? 11.131 -30.986 -7.700 1.00 34.25 268 LYS A CA 1
ATOM 2082 C C . LYS A 1 268 ? 12.209 -31.370 -6.692 1.00 34.25 268 LYS A C 1
ATOM 2084 O O . LYS A 1 268 ? 13.222 -30.687 -6.588 1.00 34.25 268 LYS A O 1
ATOM 2089 N N . SER A 1 269 ? 11.995 -32.452 -5.948 1.00 31.30 269 SER A N 1
ATOM 2090 C CA . SER A 1 269 ? 13.045 -33.045 -5.130 1.00 31.30 269 SER A CA 1
ATOM 2091 C C . SER A 1 269 ? 14.145 -33.556 -6.062 1.00 31.30 269 SER A C 1
ATOM 2093 O O . SER A 1 269 ? 14.018 -34.574 -6.744 1.00 31.30 269 SER A O 1
ATOM 2095 N N . ALA A 1 270 ? 15.250 -32.817 -6.134 1.00 35.34 270 ALA A N 1
ATOM 2096 C CA . ALA A 1 270 ? 16.480 -33.315 -6.721 1.00 35.34 270 ALA A CA 1
ATOM 2097 C C . ALA A 1 270 ? 17.057 -34.371 -5.767 1.00 35.34 270 ALA A C 1
ATOM 2099 O O . ALA A 1 270 ? 17.887 -34.087 -4.910 1.00 35.34 270 ALA A O 1
ATOM 2100 N N . CYS A 1 271 ? 16.577 -35.609 -5.887 1.00 30.11 271 CYS A N 1
ATOM 2101 C CA . CYS A 1 271 ? 17.198 -36.762 -5.251 1.00 30.11 271 CYS A CA 1
ATOM 2102 C C . CYS A 1 271 ? 18.543 -37.017 -5.946 1.00 30.11 271 CYS A C 1
ATOM 2104 O O . CYS A 1 271 ? 18.624 -37.694 -6.973 1.00 30.11 271 CYS A O 1
ATOM 2106 N N . HIS A 1 272 ? 19.609 -36.428 -5.405 1.00 35.66 272 HIS A N 1
ATOM 2107 C CA . HIS A 1 272 ? 20.977 -36.768 -5.764 1.00 35.66 272 HIS A CA 1
ATOM 2108 C C . HIS A 1 272 ? 21.274 -38.174 -5.225 1.00 35.66 272 HIS A C 1
ATOM 2110 O O . HIS A 1 272 ? 21.641 -38.365 -4.067 1.00 35.66 272 HIS A O 1
ATOM 2116 N N . LYS A 1 273 ? 21.071 -39.193 -6.067 1.00 34.19 273 LYS A N 1
ATOM 2117 C CA . LYS A 1 273 ? 21.609 -40.532 -5.820 1.00 34.19 273 LYS A CA 1
ATOM 2118 C C . LYS A 1 273 ? 23.135 -40.446 -5.882 1.00 34.19 273 LYS A C 1
ATOM 2120 O O . LYS A 1 273 ? 23.704 -40.399 -6.970 1.00 34.19 273 LYS A O 1
ATOM 2125 N N . GLN A 1 274 ? 23.783 -40.467 -4.719 1.00 36.56 274 GLN A N 1
ATOM 2126 C CA . GLN A 1 274 ? 25.183 -40.864 -4.590 1.00 36.56 274 GLN A CA 1
ATOM 2127 C C . GLN A 1 274 ? 25.358 -42.238 -5.248 1.00 36.56 274 GLN A C 1
ATOM 2129 O O . GLN A 1 274 ? 24.858 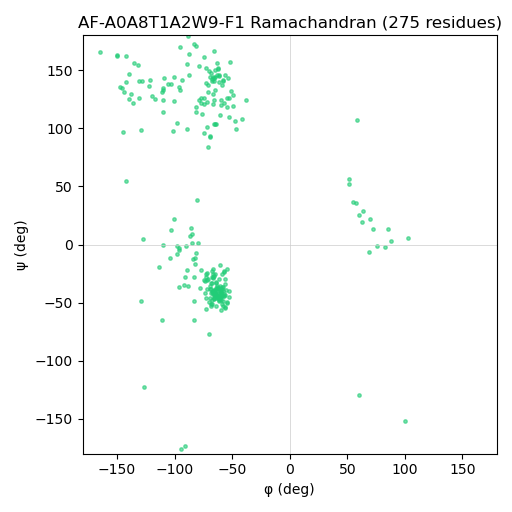-43.251 -4.755 1.00 36.56 274 GLN A O 1
ATOM 2134 N N . LYS A 1 275 ? 26.053 -42.277 -6.387 1.00 34.97 275 LYS A N 1
ATOM 2135 C CA . LYS A 1 275 ? 26.612 -43.519 -6.916 1.00 34.97 275 LYS A CA 1
ATOM 2136 C C . LYS A 1 275 ? 27.852 -43.846 -6.093 1.00 34.97 275 LYS A C 1
ATOM 2138 O O . LYS A 1 275 ? 28.839 -43.123 -6.145 1.00 34.97 275 LYS A O 1
ATOM 2143 N N . ARG A 1 276 ? 27.761 -44.933 -5.328 1.00 35.53 276 ARG A N 1
ATOM 2144 C CA . ARG A 1 276 ? 28.919 -45.687 -4.850 1.00 35.53 276 ARG A CA 1
ATOM 2145 C C . ARG A 1 276 ? 29.622 -46.309 -6.058 1.00 35.53 276 ARG A C 1
ATOM 2147 O O . ARG A 1 276 ? 28.978 -47.068 -6.781 1.00 35.53 276 ARG A O 1
ATOM 2154 N N . THR A 1 277 ? 30.905 -46.015 -6.203 1.00 38.94 277 THR A N 1
ATOM 2155 C CA . THR A 1 277 ? 31.955 -46.891 -6.743 1.00 38.94 277 THR A CA 1
ATOM 2156 C C . THR A 1 277 ? 33.246 -46.483 -6.070 1.00 38.94 277 THR A C 1
ATOM 2158 O O . THR A 1 277 ? 33.506 -45.259 -6.088 1.00 38.94 277 THR A O 1
#

Solvent-accessible surface area (backbone atoms only — not comparable to full-atom values): 15676 Å² total; per-residue (Å²): 106,61,70,58,23,40,44,30,29,72,77,63,68,37,54,39,68,59,21,44,37,60,68,23,56,77,67,78,41,81,80,77,81,56,51,65,60,66,51,88,76,85,78,88,61,66,41,44,68,58,32,43,23,42,18,52,50,48,34,43,75,69,57,54,48,54,80,91,77,59,53,68,67,58,48,60,49,27,49,33,65,83,59,46,34,32,31,56,72,34,58,67,45,35,33,34,20,42,38,44,34,74,63,77,44,78,76,35,88,87,82,61,40,42,52,50,36,44,55,55,49,34,55,57,44,45,78,73,52,37,42,33,37,37,38,30,39,65,77,82,44,46,70,66,59,39,31,46,77,66,73,28,47,75,44,84,59,61,59,67,84,82,50,70,81,52,70,68,54,48,52,51,51,42,54,50,58,75,67,49,90,48,14,31,40,32,20,24,67,74,21,22,38,66,30,30,45,52,52,29,52,40,39,26,48,72,68,66,36,52,53,54,21,23,47,34,39,40,29,73,47,39,73,53,25,31,29,59,69,39,60,63,54,58,71,67,58,54,93,84,30,73,64,71,52,91,71,88,77,72,68,80,71,72,63,63,72,78,89,63,83,86,73,78,79,78,78,79,80,80,77,78,76,80,78,87,127

InterPro domains:
  IPR000387 Tyrosine-specific protein phosphatases domain [PS50056] (171-233)
  IPR016130 Protein-tyrosine phosphatase, active site [PS00383] (186-196)
  IPR020422 Dual specificity protein phosphatase domain [PS50054] (85-250)
  IPR029021 Protein-tyrosine phosphatase-like [G3DSA:3.90.190.10] (1-60)
  IPR029021 Protein-tyrosine phosphatase-like [G3DSA:3.90.190.10] (81-245)
  IPR029021 Protein-tyrosine phosphatase-like [SSF52799] (86-233)
  IPR029260 Dual specificity/tyrosine protein phosphatase, N-terminal [PF14671] (2-59)
  IPR044506 Dual-specificity phosphatase CDC14, C-terminal [cd14499] (69-232)
  IPR050561 Protein Tyrosine Phosphatase [PTHR23339] (27-276)

Sequence (277 aa):
MALLAIFLVVAGGLTPELAVTRVLNDGKLLPPFGFRDASCGVCTFFITLLDCARAVHKAITSSIWSYQTFSVEEYDHLDSLENGDINWIVPGKLIAFSGPQRERIVLDAESGATTLLAKDYAALIRDINVTCVIRFNEFTAYDRKAFIHAGLRHIDMPFLDGSNPSDEILDKFIRVCERETGAMAVHCNAGLGRTGTSIAAFLMKNYRFSATEAIAWCRICRPGSIVGPQQHSLPSNSPNSILLRDTPTCRKFTVYQRRKKYHAPQAKSACHKQKRT

pLDDT: mean 86.78, std 18.16, range [30.11, 98.62]